Protein 4YN8 (pdb70)

Solvent-accessible surface area: 10869 Å² total; per-residue (Å²): 182,74,29,15,76,0,15,1,1,1,45,86,83,132,66,40,55,37,9,87,52,41,0,49,77,49,150,47,3,54,22,72,30,80,20,53,36,7,43,154,38,111,37,188,34,19,23,0,0,0,0,9,4,87,16,83,83,28,44,0,31,75,3,5,107,48,16,61,119,79,71,30,19,39,6,0,1,2,5,51,146,97,18,154,10,77,3,73,27,1,46,126,10,46,2,50,0,7,11,15,44,113,23,93,91,70,30,9,37,83,3,0,27,6,0,96,105,47,125,125,26,108,5,92,99,5,46,90,8,31,126,141,91,76,76,128,132,150,126,86,28,52,90,86,10,39,63,0,0,68,9,10,72,116,62,30,49,29,144,74,0,12,65,108,19,183,32,63,89,73,55,0,95,94,47,0,97,59,0,24,64,45,14,69,34,124,64,78,100,32,0,20,64,10,0,130,128,93,197,58,65

Secondary structure (DSSP, 8-state):
--SEEEEEE-S-HHHHHHHHHHHHTSTTEEEEEEESSSTT---TT-SEEEE-S--SSS-HHHHHHHHHHHT---EEEEE-TT--S-HHHHHHTT-SEEEETTS-HHHHHHHHHHHHHT--EE-HHHHHHHHHHH----PPPPHHHHHHHHHHHTT--HHHHHHHHTS-HHHHHHHHHHHHHHHT-SSHHHHHHHHHHTT--

Radius of gyration: 24.87 Å; Cα contacts (8 Å, |Δi|>4): 313; chains: 1; bounding box: 70×35×49 Å

Sequence (201 aa):
LGSIRVMLIDDDHPVVRAGLRRSSILDSFDDDITVVAEASDDGSSNINTKGIDVVVTDDIQQMPGTDGITLTRALANAGGPPVLILTTYDTEADILAAVEAGAMGYLLKDAPESALHDAVVATFEGRRTLAPEVANNALMMQQRVSKPRQALSAREIEILQNLEQGLSNRQLAAKLFISEATVKTHLVHHIYSKKLGVDNRTAAITAARQQRLI

Structure (mmCIF, N/CA/C/O backbone):
data_4YN8
#
_entry.id   4YN8
#
_cell.length_a   84.880
_cell.length_b   84.880
_cell.length_c   169.300
_cell.angle_alpha   90.000
_cell.angle_beta   90.000
_cell.angle_gamma   90.000
#
_symmetry.space_group_name_H-M   'I 41 2 2'
#
loop_
_entity.id
_entity.type
_entity.pdbx_description
1 polymer 'Response regulator ChrA'
2 non-polymer 'SULFATE ION'
3 non-polymer 'MAGNESIUM ION'
4 water water
#
loop_
_atom_site.group_PDB
_atom_site.id
_atom_site.type_symbol
_atom_site.label_atom_id
_atom_site.label_alt_id
_atom_site.label_comp_id
_atom_site.label_asym_id
_atom_site.label_entity_id
_atom_site.label_seq_id
_atom_site.pdbx_PDB_ins_code
_atom_site.Cartn_x
_atom_site.Cartn_y
_atom_site.Cartn_z
_atom_site.occupancy
_atom_site.B_iso_or_equiv
_atom_site.auth_seq_id
_atom_site.auth_comp_id
_atom_site.auth_asym_id
_atom_site.auth_atom_id
_atom_site.pdbx_PDB_model_num
ATOM 1 N N . LEU A 1 3 ? 55.629 15.040 18.518 1.00 39.99 -1 LEU A N 1
ATOM 2 C CA . LEU A 1 3 ? 56.272 14.885 17.182 1.00 37.35 -1 LEU A CA 1
ATOM 3 C C . LEU A 1 3 ? 56.375 16.228 16.468 1.00 34.24 -1 LEU A C 1
ATOM 4 O O . LEU A 1 3 ? 55.528 17.106 16.646 1.00 36.27 -1 LEU A O 1
ATOM 9 N N . GLY A 1 4 ? 57.402 16.350 15.630 1.00 32.94 0 GLY A N 1
ATOM 10 C CA . GLY A 1 4 ? 57.651 17.568 14.867 1.00 33.59 0 GLY A CA 1
ATOM 11 C C . GLY A 1 4 ? 56.738 17.691 13.655 1.00 29.68 0 GLY A C 1
ATOM 12 O O . GLY A 1 4 ? 56.497 18.835 13.209 1.00 34.91 0 GLY A O 1
ATOM 13 N N . SER A 1 5 ? 56.250 16.552 13.110 1.00 22.08 1 SER A N 1
ATOM 14 C CA . SER A 1 5 ? 55.394 16.577 11.915 1.00 19.47 1 SER A CA 1
ATOM 15 C C . SER A 1 5 ? 53.981 16.074 12.123 1.00 17.09 1 SER A C 1
ATOM 16 O O . SER A 1 5 ? 53.757 15.135 12.851 1.00 16.85 1 SER A O 1
ATOM 19 N N . ILE A 1 6 ? 53.025 16.689 11.427 1.00 13.51 2 ILE A N 1
ATOM 20 C CA . ILE A 1 6 ? 51.640 16.238 11.415 1.00 11.49 2 ILE A CA 1
ATOM 21 C C . ILE A 1 6 ? 51.589 15.074 10.429 1.00 10.86 2 ILE A C 1
ATOM 22 O O . ILE A 1 6 ? 52.055 15.213 9.290 1.00 10.99 2 ILE A O 1
ATOM 27 N N . ARG A 1 7 ? 51.032 13.941 10.850 1.00 10.44 3 ARG A N 1
ATOM 28 C CA . ARG A 1 7 ? 51.082 12.697 10.069 1.00 9.82 3 ARG A CA 1
ATOM 29 C C . ARG A 1 7 ? 49.783 12.607 9.277 1.00 9.53 3 ARG A C 1
ATOM 30 O O . ARG A 1 7 ? 48.697 12.493 9.848 1.00 9.76 3 ARG A O 1
ATOM 38 N N . VAL A 1 8 ? 49.920 12.672 7.967 1.00 9.05 4 VAL A N 1
ATOM 39 C CA . VAL A 1 8 ? 48.777 12.732 7.076 1.00 8.78 4 VAL A CA 1
ATOM 40 C C . VAL A 1 8 ? 48.519 11.436 6.352 1.00 8.60 4 VAL A C 1
ATOM 41 O O . VAL A 1 8 ? 49.473 10.814 5.865 1.00 9.76 4 VAL A O 1
ATOM 45 N N . MET A 1 9 ? 47.258 11.067 6.261 1.00 8.79 5 MET A N 1
ATOM 46 C CA . MET A 1 9 ? 46.811 10.073 5.291 1.00 8.96 5 MET A CA 1
ATOM 47 C C . MET A 1 9 ? 46.122 10.779 4.143 1.00 8.18 5 MET A C 1
ATOM 48 O O . MET A 1 9 ? 45.210 11.545 4.363 1.00 7.53 5 MET A O 1
ATOM 53 N N . LEU A 1 10 ? 46.599 10.516 2.942 1.00 7.93 6 LEU A N 1
ATOM 54 C CA . LEU A 1 10 ? 46.146 11.214 1.737 1.00 8.29 6 LEU A CA 1
ATOM 55 C C . LEU A 1 10 ? 45.405 10.229 0.877 1.00 8.35 6 LEU A C 1
ATOM 56 O O . LEU A 1 10 ? 45.966 9.197 0.507 1.00 8.77 6 LEU A O 1
ATOM 61 N N . ILE A 1 11 ? 44.176 10.562 0.515 1.00 8.83 7 ILE A N 1
ATOM 62 C CA . ILE A 1 11 ? 43.256 9.639 -0.156 1.00 8.44 7 ILE A CA 1
ATOM 63 C C . ILE A 1 11 ? 42.749 10.299 -1.432 1.00 9.35 7 ILE A C 1
ATOM 64 O O . ILE A 1 11 ? 42.245 11.435 -1.391 1.00 9.44 7 ILE A O 1
ATOM 69 N N . ASP A 1 12 ? 42.924 9.609 -2.554 1.00 8.77 8 ASP A N 1
ATOM 70 C CA . ASP A 1 12 ? 42.462 10.101 -3.857 1.00 10.31 8 ASP A CA 1
ATOM 71 C C . ASP A 1 12 ? 42.522 8.918 -4.796 1.00 9.56 8 ASP A C 1
ATOM 72 O O . ASP A 1 12 ? 43.529 8.202 -4.814 1.00 10.03 8 ASP A O 1
ATOM 77 N N . ASP A 1 13 ? 41.491 8.767 -5.611 1.00 10.22 9 ASP A N 1
ATOM 78 C CA A ASP A 1 13 ? 41.430 7.632 -6.544 0.50 11.11 9 ASP A CA 1
ATOM 79 C CA B ASP A 1 13 ? 41.416 7.632 -6.547 0.50 11.01 9 ASP A CA 1
ATOM 80 C C . ASP A 1 13 ? 42.294 7.810 -7.774 1.00 11.87 9 ASP A C 1
ATOM 81 O O . ASP A 1 13 ? 42.457 6.846 -8.579 1.00 11.81 9 ASP A O 1
ATOM 90 N N . HIS A 1 14 ? 42.808 9.011 -7.959 1.00 12.45 10 HIS A N 1
ATOM 91 C CA . HIS A 1 14 ? 43.607 9.384 -9.138 1.00 12.89 10 HIS A CA 1
ATOM 92 C C . HIS A 1 14 ? 45.041 9.567 -8.821 1.00 11.63 10 HIS A C 1
ATOM 93 O O . HIS A 1 14 ? 45.431 10.607 -8.322 1.00 11.62 10 HIS A O 1
ATOM 100 N N . PRO A 1 15 ? 45.877 8.520 -9.070 1.00 11.85 11 PRO A N 1
ATOM 101 C CA . PRO A 1 15 ? 47.293 8.555 -8.563 1.00 11.75 11 PRO A CA 1
ATOM 102 C C . PRO A 1 15 ? 48.129 9.689 -9.151 1.00 12.23 11 PRO A C 1
ATOM 103 O O . PRO A 1 15 ? 49.020 10.213 -8.493 1.00 13.04 11 PRO A O 1
ATOM 107 N N . VAL A 1 16 ? 47.795 10.134 -10.348 1.00 12.65 12 VAL A N 1
ATOM 108 C CA . VAL A 1 16 ? 48.550 11.250 -10.950 1.00 14.32 12 VAL A CA 1
ATOM 109 C C . VAL A 1 16 ? 48.290 12.560 -10.189 1.00 13.96 12 VAL A C 1
ATOM 110 O O . VAL A 1 16 ? 49.224 13.341 -9.928 1.00 16.48 12 VAL A O 1
ATOM 114 N N . VAL A 1 17 ? 47.043 12.768 -9.770 1.00 12.47 13 VAL A N 1
ATOM 115 C CA . VAL A 1 17 ? 46.727 13.932 -8.925 1.00 12.84 13 VAL A CA 1
ATOM 116 C C . VAL A 1 17 ? 47.256 13.731 -7.496 1.00 12.08 13 VAL A C 1
ATOM 117 O O . VAL A 1 17 ? 47.824 14.646 -6.893 1.00 12.43 13 VAL A O 1
ATOM 121 N N . ARG A 1 18 ? 47.058 12.533 -6.949 1.00 11.74 14 ARG A N 1
ATOM 122 C CA . ARG A 1 18 ? 47.512 12.226 -5.598 1.00 11.98 14 ARG A CA 1
ATOM 123 C C . ARG A 1 18 ? 49.024 12.472 -5.419 1.00 12.21 14 ARG A C 1
ATOM 124 O O . ARG A 1 18 ? 49.475 13.030 -4.424 1.00 12.00 14 ARG A O 1
ATOM 132 N N . ALA A 1 19 ? 49.809 12.101 -6.430 1.00 12.75 15 ALA A N 1
ATOM 133 C CA . ALA A 1 19 ? 51.259 12.274 -6.360 1.00 12.99 15 ALA A CA 1
ATOM 134 C C . ALA A 1 19 ? 51.646 13.744 -6.284 1.00 12.91 15 ALA A C 1
ATOM 135 O O . ALA A 1 19 ? 52.595 14.094 -5.585 1.00 12.28 15 ALA A O 1
ATOM 137 N N . GLY A 1 20 ? 50.908 14.603 -6.964 1.00 12.59 16 GLY A N 1
ATOM 138 C CA . GLY A 1 20 ? 51.219 16.057 -6.941 1.00 13.62 16 GLY A CA 1
ATOM 139 C C . GLY A 1 20 ? 50.944 16.608 -5.549 1.00 13.10 16 GLY A C 1
ATOM 140 O O . GLY A 1 20 ? 51.700 17.427 -5.001 1.00 12.96 16 GLY A O 1
ATOM 141 N N . LEU A 1 21 ? 49.835 16.147 -4.969 1.00 12.46 17 LEU A N 1
ATOM 142 C CA . LEU A 1 21 ? 49.424 16.615 -3.628 1.00 12.20 17 LEU A CA 1
ATOM 143 C C . LEU A 1 21 ? 50.388 16.108 -2.567 1.00 11.60 17 LEU A C 1
ATOM 144 O O . LEU A 1 21 ? 50.746 16.825 -1.644 1.00 10.77 17 LEU A O 1
ATOM 149 N N . ARG A 1 22 ? 50.834 14.877 -2.739 1.00 12.01 18 ARG A N 1
ATOM 150 C CA A ARG A 1 22 ? 51.812 14.286 -1.826 0.50 13.31 18 ARG A CA 1
ATOM 151 C CA B ARG A 1 22 ? 51.793 14.300 -1.821 0.50 12.79 18 ARG A CA 1
ATOM 152 C C . ARG A 1 22 ? 53.095 15.096 -1.845 1.00 13.58 18 ARG A C 1
ATOM 153 O O . ARG A 1 22 ? 53.662 15.380 -0.792 1.00 13.09 18 ARG A O 1
ATOM 168 N N . SER A 1 23 ? 53.557 15.440 -3.038 1.00 14.17 19 SER A N 1
ATOM 169 C CA A SER A 1 23 ? 54.813 16.178 -3.154 0.50 15.25 19 SER A CA 1
ATOM 170 C CA B SER A 1 23 ? 54.817 16.194 -3.181 0.50 14.58 19 SER A CA 1
ATOM 171 C C . SER A 1 23 ? 54.702 17.519 -2.440 1.00 14.48 19 SER A C 1
ATOM 172 O O . SER A 1 23 ? 55.597 17.900 -1.679 1.00 14.06 19 SER A O 1
ATOM 177 N N . ILE A 1 24 ? 53.571 18.198 -2.619 1.00 13.25 20 ILE A N 1
ATOM 178 C CA . ILE A 1 24 ? 53.349 19.461 -1.940 1.00 12.74 20 ILE A CA 1
ATOM 179 C C . ILE A 1 24 ? 53.300 19.302 -0.427 1.00 11.74 20 ILE A C 1
ATOM 180 O O . ILE A 1 24 ? 53.944 20.052 0.331 1.00 11.82 20 ILE A O 1
ATOM 185 N N . LEU A 1 25 ? 52.496 18.369 0.057 1.00 10.74 21 LEU A N 1
ATOM 186 C CA . LEU A 1 25 ? 52.404 18.169 1.487 1.00 11.38 21 LEU A CA 1
ATOM 187 C C . LEU A 1 25 ? 53.753 17.838 2.141 1.00 11.75 21 LEU A C 1
ATOM 188 O O . LEU A 1 25 ? 54.112 18.426 3.190 1.00 11.24 21 LEU A O 1
ATOM 193 N N . ASP A 1 26 ? 54.483 16.903 1.515 1.00 12.69 22 ASP A N 1
ATOM 194 C CA . ASP A 1 26 ? 55.773 16.430 2.068 1.00 14.28 22 ASP A CA 1
ATOM 195 C C . ASP A 1 26 ? 56.815 17.539 2.007 1.00 15.85 22 ASP A C 1
ATOM 196 O O . ASP A 1 26 ? 57.746 17.560 2.842 1.00 17.32 22 ASP A O 1
ATOM 201 N N . SER A 1 27 ? 56.622 18.509 1.110 1.00 14.39 23 SER A N 1
ATOM 202 C CA . SER A 1 27 ? 57.585 19.601 0.995 1.00 15.35 23 SER A CA 1
ATOM 203 C C . SER A 1 27 ? 57.634 20.509 2.226 1.00 15.83 23 SER A C 1
ATOM 204 O O . SER A 1 27 ? 58.627 21.241 2.379 1.00 16.38 23 SER A O 1
ATOM 207 N N . PHE A 1 28 ? 56.586 20.536 3.059 1.00 14.03 24 PHE A N 1
ATOM 208 C CA . PHE A 1 28 ? 56.605 21.262 4.311 1.00 14.79 24 PHE A CA 1
ATOM 209 C C . PHE A 1 28 ? 57.294 20.521 5.433 1.00 16.75 24 PHE A C 1
ATOM 210 O O . PHE A 1 28 ? 57.030 19.363 5.674 1.00 15.72 24 PHE A O 1
ATOM 218 N N . ASP A 1 29 ? 58.158 21.216 6.163 1.00 19.34 25 ASP A N 1
ATOM 219 C CA A ASP A 1 29 ? 58.935 20.603 7.253 0.50 20.65 25 ASP A CA 1
ATOM 220 C CA B ASP A 1 29 ? 58.940 20.519 7.190 0.50 20.31 25 ASP A CA 1
ATOM 221 C C . ASP A 1 29 ? 58.097 20.028 8.386 1.00 20.33 25 ASP A C 1
ATOM 222 O O . ASP A 1 29 ? 58.585 19.220 9.191 1.00 23.00 25 ASP A O 1
ATOM 231 N N . ASP A 1 30 ? 56.827 20.442 8.485 1.00 16.33 26 ASP A N 1
ATOM 232 C CA . ASP A 1 30 ? 55.950 20.064 9.572 1.00 14.62 26 ASP A CA 1
ATOM 233 C C . ASP A 1 30 ? 54.794 19.145 9.189 1.00 12.60 26 ASP A C 1
ATOM 234 O O . ASP A 1 30 ? 53.896 18.947 10.000 1.00 12.26 26 ASP A O 1
ATOM 239 N N . ILE A 1 31 ? 54.861 18.633 7.971 1.00 12.15 27 ILE A N 1
ATOM 240 C CA . ILE A 1 31 ? 53.904 17.688 7.445 1.00 11.76 27 ILE A CA 1
ATOM 241 C C . ILE A 1 31 ? 54.587 16.504 6.811 1.00 11.60 27 ILE A C 1
ATOM 242 O O . ILE A 1 31 ? 55.479 16.642 5.945 1.00 12.59 27 ILE A O 1
ATOM 247 N N . THR A 1 32 ? 54.080 15.328 7.119 1.00 11.40 28 THR A N 1
ATOM 248 C CA . THR A 1 32 ? 54.565 14.101 6.534 1.00 13.18 28 THR A CA 1
ATOM 249 C C . THR A 1 32 ? 53.384 13.230 6.090 1.00 11.51 28 THR A C 1
ATOM 250 O O . THR A 1 32 ? 52.520 12.922 6.907 1.00 11.80 28 THR A O 1
ATOM 254 N N . VAL A 1 33 ? 53.383 12.797 4.843 1.00 10.73 29 VAL A N 1
ATOM 255 C CA . VAL A 1 33 ? 52.367 11.851 4.377 1.00 10.41 29 VAL A CA 1
ATOM 256 C C . VAL A 1 33 ? 52.827 10.458 4.764 1.00 10.08 29 VAL A C 1
ATOM 257 O O . VAL A 1 33 ? 53.823 9.947 4.200 1.00 11.12 29 VAL A O 1
ATOM 261 N N . VAL A 1 34 ? 52.196 9.902 5.766 1.00 9.82 30 VAL A N 1
ATOM 262 C CA . VAL A 1 34 ? 52.554 8.557 6.274 1.00 10.33 3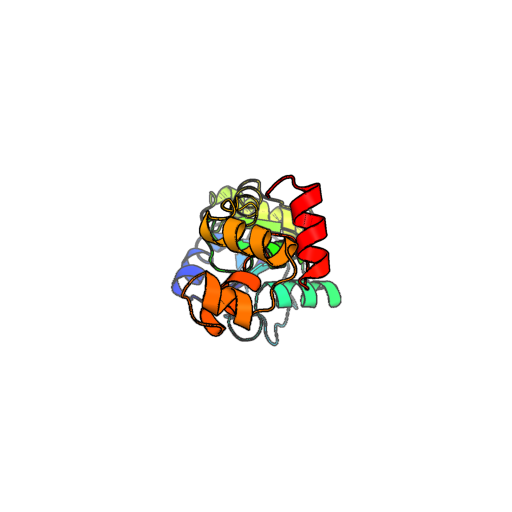0 VAL A CA 1
ATOM 263 C C . VAL A 1 34 ? 51.761 7.409 5.655 1.00 10.38 30 VAL A C 1
ATOM 264 O O . VAL A 1 34 ? 52.101 6.256 5.870 1.00 11.22 30 VAL A O 1
ATOM 268 N N . ALA A 1 35 ? 50.710 7.709 4.898 1.00 9.20 31 ALA A N 1
ATOM 269 C CA . ALA A 1 35 ? 49.806 6.680 4.338 1.00 9.29 31 ALA A CA 1
ATOM 270 C C . ALA A 1 35 ? 49.075 7.277 3.143 1.00 10.01 31 ALA A C 1
ATOM 271 O O . ALA A 1 35 ? 48.791 8.483 3.137 1.00 9.08 31 ALA A O 1
ATOM 273 N N . GLU A 1 36 ? 48.782 6.436 2.157 1.00 10.12 32 GLU A N 1
ATOM 274 C CA . GLU A 1 36 ? 47.944 6.837 1.016 1.00 10.55 32 GLU A CA 1
ATOM 275 C C . GLU A 1 36 ? 46.918 5.777 0.734 1.00 10.04 32 GLU A C 1
ATOM 276 O O . GLU A 1 36 ? 47.179 4.568 0.945 1.00 10.01 32 GLU A O 1
ATOM 282 N N . ALA A 1 37 ? 45.770 6.155 0.202 1.00 8.82 33 ALA A N 1
ATOM 283 C CA . ALA A 1 37 ? 44.800 5.187 -0.213 1.00 8.85 33 ALA A CA 1
ATOM 284 C C . ALA A 1 37 ? 44.097 5.693 -1.454 1.00 9.02 33 ALA A C 1
ATOM 285 O O . ALA A 1 37 ? 44.168 6.897 -1.730 1.00 8.71 33 ALA A O 1
ATOM 287 N N . SER A 1 38 ? 43.419 4.793 -2.148 1.00 9.54 34 SER A N 1
ATOM 288 C CA . SER A 1 38 ? 42.681 5.168 -3.367 1.00 11.07 34 SER A CA 1
ATOM 289 C C . SER A 1 38 ? 41.140 5.253 -3.163 1.00 12.38 34 SER A C 1
ATOM 290 O O . SER A 1 38 ? 40.381 5.646 -4.079 1.00 13.44 34 SER A O 1
ATOM 293 N N . ASP A 1 39 ? 40.674 4.890 -1.962 1.00 11.11 35 ASP A N 1
ATOM 294 C CA A ASP A 1 39 ? 39.295 5.131 -1.546 0.50 11.67 35 ASP A CA 1
ATOM 295 C CA B ASP A 1 39 ? 39.276 5.108 -1.555 0.50 11.31 35 ASP A CA 1
ATOM 296 C C . ASP A 1 39 ? 39.206 5.044 -0.020 1.00 10.63 35 ASP A C 1
ATOM 297 O O . ASP A 1 39 ? 40.207 4.849 0.629 1.00 9.76 35 ASP A O 1
ATOM 306 N N . GLY A 1 40 ? 38.008 5.202 0.527 1.00 10.91 36 GLY A N 1
ATOM 307 C CA . GLY A 1 40 ? 37.848 5.272 1.956 1.00 11.93 36 GLY A CA 1
ATOM 308 C C . GLY A 1 40 ? 37.521 3.968 2.663 1.00 12.80 36 GLY A C 1
ATOM 309 O O . GLY A 1 40 ? 37.085 3.997 3.798 1.00 13.37 36 GLY A O 1
ATOM 310 N N . SER A 1 41 ? 37.652 2.853 1.987 1.00 12.59 37 SER A N 1
ATOM 311 C CA A SER A 1 41 ? 37.282 1.542 2.541 0.50 12.13 37 SER A CA 1
ATOM 312 C CA B SER A 1 41 ? 37.262 1.567 2.566 0.50 13.00 37 SER A CA 1
ATOM 313 C C . SER A 1 41 ? 38.350 0.964 3.458 1.00 13.38 37 SER A C 1
ATOM 314 O O . SER A 1 41 ? 39.562 1.058 3.167 1.00 11.92 37 SER A O 1
ATOM 319 N N . ASN A 1 42 ? 37.925 0.342 4.555 1.00 13.70 38 ASN A N 1
ATOM 320 C CA . ASN A 1 42 ? 38.857 -0.410 5.469 1.00 15.09 38 ASN A CA 1
ATOM 321 C C . ASN A 1 42 ? 40.009 0.362 6.085 1.00 16.41 38 ASN A C 1
ATOM 322 O O . ASN A 1 42 ? 41.052 -0.226 6.358 1.00 20.03 38 ASN A O 1
ATOM 327 N N . ILE A 1 43 ? 39.896 1.683 6.201 1.00 16.44 39 ILE A N 1
ATOM 328 C CA . ILE A 1 43 ? 41.006 2.528 6.531 1.00 16.96 39 ILE A CA 1
ATOM 329 C C . ILE A 1 43 ? 41.353 2.353 8.030 1.00 15.63 39 ILE A C 1
ATOM 330 O O . ILE A 1 43 ? 40.485 2.449 8.954 1.00 13.81 39 ILE A O 1
ATOM 335 N N . ASN A 1 44 ? 42.645 2.153 8.254 1.00 14.57 40 ASN A N 1
ATOM 336 C CA . ASN A 1 44 ? 43.225 2.099 9.596 1.00 13.33 40 ASN A CA 1
ATOM 337 C C . ASN A 1 44 ? 43.826 3.455 9.911 1.00 11.98 40 ASN A C 1
ATOM 338 O O . ASN A 1 44 ? 44.724 3.878 9.225 1.00 11.06 40 ASN A O 1
ATOM 343 N N . THR A 1 45 ? 43.273 4.161 10.907 1.00 11.43 41 THR A N 1
ATOM 344 C CA . THR A 1 45 ? 43.716 5.528 11.205 1.00 10.64 41 THR A CA 1
ATOM 345 C C . THR A 1 45 ? 44.677 5.592 12.387 1.00 10.38 41 THR A C 1
ATOM 346 O O . THR A 1 45 ? 44.983 6.661 12.924 1.00 9.54 41 THR A O 1
ATOM 350 N N . LYS A 1 46 ? 45.214 4.451 12.801 1.00 10.83 42 LYS A N 1
ATOM 351 C CA . LYS A 1 46 ? 46.157 4.504 13.923 1.00 11.80 42 LYS A CA 1
ATOM 352 C C . LYS A 1 46 ? 47.411 5.214 13.486 1.00 11.62 42 LYS A C 1
ATOM 353 O O . LYS A 1 46 ? 48.018 4.889 12.452 1.00 12.08 42 LYS A O 1
ATOM 359 N N . GLY A 1 47 ? 47.814 6.205 14.251 1.00 11.06 43 GLY A N 1
ATOM 360 C CA . GLY A 1 47 ? 48.975 6.997 13.883 1.00 11.72 43 GLY A CA 1
ATOM 361 C C . GLY A 1 47 ? 48.722 8.115 12.859 1.00 10.75 43 GLY A C 1
ATOM 362 O O . GLY A 1 47 ? 49.664 8.720 12.370 1.00 11.79 43 GLY A O 1
ATOM 363 N N . ILE A 1 48 ? 47.460 8.329 12.509 1.00 10.17 44 ILE A N 1
ATOM 364 C CA . ILE A 1 48 ? 47.080 9.364 11.524 1.00 9.44 44 ILE A CA 1
ATOM 365 C C . ILE A 1 48 ? 46.517 10.559 12.223 1.00 9.60 44 ILE A C 1
ATOM 366 O O . ILE A 1 48 ? 45.517 10.440 12.938 1.00 11.45 44 ILE A O 1
ATOM 371 N N . ASP A 1 49 ? 47.160 11.705 12.033 1.00 9.38 45 ASP A N 1
ATOM 372 C CA . ASP A 1 49 ? 46.718 12.961 12.685 1.00 9.80 45 ASP A CA 1
ATOM 373 C C . ASP A 1 49 ? 45.607 13.685 11.888 1.00 8.86 45 ASP A C 1
ATOM 374 O O . ASP A 1 49 ? 44.691 14.249 12.478 1.00 7.81 45 ASP A O 1
ATOM 379 N N . VAL A 1 50 ? 45.710 13.628 10.562 1.00 8.22 46 VAL A N 1
ATOM 380 C CA . VAL A 1 50 ? 44.775 14.309 9.659 1.00 7.88 46 VAL A CA 1
ATOM 381 C C . VAL A 1 50 ? 44.553 13.401 8.443 1.00 7.36 46 VAL A C 1
ATOM 382 O O . VAL A 1 50 ? 45.521 12.884 7.893 1.00 7.33 46 VAL A O 1
ATOM 386 N N . VAL A 1 51 ? 43.312 13.245 8.040 1.00 7.03 47 VAL A N 1
ATOM 387 C CA . VAL A 1 51 ? 42.996 12.635 6.780 1.00 7.11 47 VAL A CA 1
ATOM 388 C C . VAL A 1 51 ? 42.697 13.714 5.745 1.00 7.43 47 VAL A C 1
ATOM 389 O O . VAL A 1 51 ? 41.827 14.595 5.996 1.00 8.12 47 VAL A O 1
ATOM 393 N N . VAL A 1 52 ? 43.407 13.655 4.636 1.00 7.44 48 VAL A N 1
ATOM 394 C CA . VAL A 1 52 ? 43.197 14.592 3.535 1.00 7.53 48 VAL A CA 1
ATOM 395 C C . VAL A 1 52 ? 42.597 13.778 2.402 1.00 8.55 48 VAL A C 1
ATOM 396 O O . VAL A 1 52 ? 43.231 12.857 1.887 1.00 9.29 48 VAL A O 1
ATOM 400 N N . THR A 1 53 ? 41.367 14.115 1.994 1.00 8.69 49 THR A N 1
ATOM 401 C CA . THR A 1 53 ? 40.646 13.269 1.036 1.00 9.36 49 THR A CA 1
ATOM 402 C C . THR A 1 53 ? 39.934 14.081 -0.048 1.00 9.80 49 THR A C 1
ATOM 403 O O . THR A 1 53 ? 39.574 15.185 0.203 1.00 10.75 49 THR A O 1
ATOM 407 N N . ASP A 1 54 ? 39.931 13.464 -1.237 1.00 10.39 50 ASP A N 1
ATOM 408 C CA A ASP A 1 54 ? 39.066 13.745 -2.379 0.48 11.88 50 ASP A CA 1
ATOM 409 C CA B ASP A 1 54 ? 39.075 13.668 -2.411 0.52 12.13 50 ASP A CA 1
ATOM 410 C C . ASP A 1 54 ? 37.602 13.399 -2.122 1.00 11.47 50 ASP A C 1
ATOM 411 O O . ASP A 1 54 ? 37.282 12.691 -1.158 1.00 9.89 50 ASP A O 1
ATOM 420 N N . ILE A 1 55 ? 36.680 13.857 -2.995 1.00 10.76 51 ILE A N 1
ATOM 421 C CA . ILE A 1 55 ? 35.294 13.451 -2.901 1.00 11.51 51 ILE A CA 1
ATOM 422 C C . ILE A 1 55 ? 34.995 12.205 -3.764 1.00 13.22 51 ILE A C 1
ATOM 423 O O . ILE A 1 55 ? 34.560 11.170 -3.241 1.00 14.65 51 ILE A O 1
ATOM 428 N N . GLN A 1 56 ? 35.269 12.286 -5.063 1.00 14.66 52 GLN A N 1
ATOM 429 C CA A GLN A 1 56 ? 34.880 11.277 -6.065 0.50 15.37 52 GLN A CA 1
ATOM 430 C CA B GLN A 1 56 ? 34.826 11.257 -6.020 0.50 16.31 52 GLN A CA 1
ATOM 431 C C . GLN A 1 56 ? 35.745 10.049 -6.056 1.00 15.40 52 GLN A C 1
ATOM 432 O O . GLN A 1 56 ? 36.783 10.081 -6.633 1.00 14.66 52 GLN A O 1
ATOM 443 N N . MET A 1 57 ? 35.324 8.962 -5.402 1.00 15.28 53 MET A N 1
ATOM 444 C CA . MET A 1 57 ? 36.117 7.722 -5.413 1.00 15.41 53 MET A CA 1
ATOM 445 C C . MET A 1 57 ? 35.146 6.548 -5.411 1.00 17.45 53 MET A C 1
ATOM 446 O O . MET A 1 57 ? 34.132 6.587 -4.716 1.00 15.85 53 MET A O 1
ATOM 451 N N . PRO A 1 58 ? 35.502 5.472 -6.119 1.00 20.35 54 PRO A N 1
ATOM 452 C CA . PRO A 1 58 ? 34.630 4.307 -6.158 1.00 19.63 54 PRO A CA 1
ATOM 453 C C . PRO A 1 58 ? 34.683 3.575 -4.820 1.00 20.25 54 PRO A C 1
ATOM 454 O O . PRO A 1 58 ? 35.658 3.670 -4.062 1.00 22.83 54 PRO A O 1
ATOM 458 N N . GLY A 1 59 ? 33.645 2.838 -4.496 1.00 18.36 55 GLY A N 1
ATOM 459 C CA . GLY A 1 59 ? 33.616 2.095 -3.266 1.00 19.58 55 GLY A CA 1
ATOM 46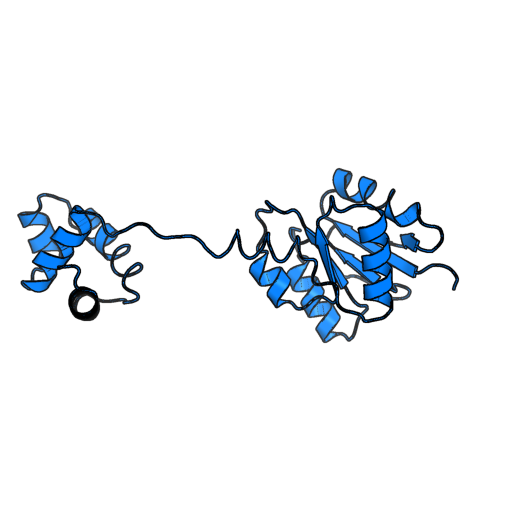0 C C . GLY A 1 59 ? 33.170 3.000 -2.155 1.00 20.06 55 GLY A C 1
ATOM 461 O O . GLY A 1 59 ? 31.983 3.179 -1.957 1.00 28.62 55 GLY A O 1
ATOM 462 N N . THR A 1 60 ? 34.091 3.537 -1.380 1.00 15.72 56 THR A N 1
ATOM 463 C CA . THR A 1 60 ? 33.733 4.472 -0.322 1.00 13.16 56 THR A CA 1
ATOM 464 C C . THR A 1 60 ? 34.273 5.815 -0.716 1.00 12.68 56 THR A C 1
ATOM 465 O O . THR A 1 60 ? 35.491 5.985 -0.846 1.00 11.35 56 THR A O 1
ATOM 469 N N . ASP A 1 61 ? 33.369 6.752 -0.970 1.00 11.93 57 ASP A N 1
ATOM 470 C CA . ASP A 1 61 ? 33.766 8.077 -1.392 1.00 12.23 57 ASP A CA 1
ATOM 471 C C . ASP A 1 61 ? 34.099 8.958 -0.168 1.00 10.36 57 ASP A C 1
ATOM 472 O O . ASP A 1 61 ? 34.010 8.533 0.969 1.00 10.05 57 ASP A O 1
ATOM 477 N N . GLY A 1 62 ? 34.569 10.168 -0.430 1.00 9.36 58 GLY A N 1
ATOM 478 C CA . GLY A 1 62 ? 35.061 11.045 0.631 1.00 9.42 58 GLY A CA 1
ATOM 479 C C . GLY A 1 62 ? 33.912 11.533 1.518 1.00 9.84 58 GLY A C 1
ATOM 480 O O . GLY A 1 62 ? 34.137 11.871 2.701 1.00 10.63 58 GLY A O 1
ATOM 481 N N . ILE A 1 63 ? 32.694 11.623 0.977 1.00 9.46 59 ILE A N 1
ATOM 482 C CA . ILE A 1 63 ? 31.521 12.007 1.792 1.00 10.04 59 ILE A CA 1
ATOM 483 C C . ILE A 1 63 ? 31.209 10.913 2.848 1.00 10.65 59 ILE A C 1
ATOM 484 O O . ILE A 1 63 ? 31.097 11.176 4.059 1.00 11.07 59 ILE A O 1
ATOM 489 N N . THR A 1 64 ? 31.159 9.646 2.389 1.00 10.25 60 THR A N 1
ATOM 490 C CA . THR A 1 64 ? 30.889 8.537 3.268 1.00 11.09 60 THR A CA 1
ATOM 491 C C . THR A 1 64 ? 32.031 8.393 4.270 1.00 10.46 60 THR A C 1
ATOM 492 O O . THR A 1 64 ? 31.795 8.130 5.474 1.00 10.54 60 THR A O 1
ATOM 496 N N . LEU A 1 65 ? 33.263 8.545 3.803 1.00 9.22 61 LEU A N 1
ATOM 497 C CA . LEU A 1 65 ? 34.417 8.473 4.696 1.00 9.97 61 LEU A CA 1
ATOM 498 C C . LEU A 1 65 ? 34.388 9.528 5.817 1.00 9.28 61 LEU A C 1
ATOM 499 O O . LEU A 1 65 ? 34.693 9.257 7.002 1.00 8.22 61 LEU A O 1
ATOM 504 N N . THR A 1 66 ? 34.046 10.764 5.430 1.00 8.69 62 THR A N 1
ATOM 505 C CA . THR A 1 66 ? 33.899 11.853 6.408 1.00 9.37 62 THR A CA 1
ATOM 506 C C . THR A 1 66 ? 32.906 11.492 7.510 1.00 9.38 62 THR A C 1
ATOM 507 O O . THR A 1 66 ? 33.208 11.677 8.689 1.00 9.11 62 THR A O 1
ATOM 511 N N . ARG A 1 67 ? 31.745 10.996 7.127 1.00 9.87 63 ARG A N 1
ATOM 512 C CA . ARG A 1 67 ? 30.717 10.627 8.096 1.00 11.19 63 ARG A CA 1
ATOM 513 C C . ARG A 1 67 ? 31.165 9.451 8.961 1.00 10.28 63 ARG A C 1
ATOM 514 O O . ARG A 1 67 ? 30.925 9.426 10.189 1.00 10.79 63 ARG A O 1
ATOM 522 N N . ALA A 1 68 ? 31.851 8.511 8.345 1.00 10.18 64 ALA A N 1
ATOM 523 C CA . ALA A 1 68 ? 32.305 7.306 9.051 1.00 9.67 64 ALA A CA 1
ATOM 524 C C . ALA A 1 68 ? 33.312 7.667 10.100 1.00 9.71 64 ALA A C 1
ATOM 525 O O . ALA A 1 68 ? 33.259 7.162 11.265 1.00 9.74 64 ALA A O 1
ATOM 527 N N . LEU A 1 69 ? 34.257 8.542 9.732 1.00 9.22 65 LEU A N 1
ATOM 528 C CA . LEU A 1 69 ? 35.253 8.984 10.710 1.00 10.14 65 LEU A CA 1
ATOM 529 C C . LEU A 1 69 ? 34.635 9.805 11.844 1.00 9.42 65 LEU A C 1
ATOM 530 O O . LEU A 1 69 ? 35.069 9.697 13.014 1.00 10.88 65 LEU A O 1
ATOM 535 N N . ALA A 1 70 ? 33.626 10.604 11.494 1.00 9.33 66 ALA A N 1
ATOM 536 C CA . ALA A 1 70 ? 32.916 11.388 12.510 1.00 9.93 66 ALA A CA 1
ATOM 537 C C . ALA A 1 70 ? 32.251 10.387 13.521 1.00 10.13 66 ALA A C 1
ATOM 538 O O . ALA A 1 70 ? 32.337 10.574 14.765 1.00 12.11 66 ALA A O 1
ATOM 540 N N . ASN A 1 71 ? 31.641 9.345 12.985 1.00 9.90 67 ASN A N 1
ATOM 541 C CA . ASN A 1 71 ? 30.909 8.357 13.817 1.00 10.61 67 ASN A CA 1
ATOM 542 C C . ASN A 1 71 ? 31.894 7.653 14.742 1.00 11.07 67 ASN A C 1
ATOM 543 O O . ASN A 1 71 ? 31.559 7.242 15.864 1.00 11.96 67 ASN A O 1
ATOM 548 N N . ALA A 1 72 ? 33.109 7.423 14.255 1.00 10.97 68 ALA A N 1
ATOM 549 C CA . ALA A 1 72 ? 34.155 6.746 15.041 1.00 12.92 68 ALA A CA 1
ATOM 550 C C . ALA A 1 72 ? 34.905 7.666 15.986 1.00 14.44 68 ALA A C 1
ATOM 551 O O . ALA A 1 72 ? 35.695 7.164 16.763 1.00 17.13 68 ALA A O 1
ATOM 553 N N . GLY A 1 73 ? 34.735 8.979 15.911 1.00 13.99 69 GLY A N 1
ATOM 554 C CA . GLY A 1 73 ? 35.552 9.926 16.676 1.00 15.92 69 GLY A CA 1
ATOM 555 C C . GLY A 1 73 ? 36.997 9.813 16.170 1.00 18.90 69 GLY A C 1
ATOM 556 O O . GLY A 1 73 ? 37.931 9.765 16.967 1.00 19.68 69 GLY A O 1
ATOM 557 N N . GLY A 1 74 ? 37.155 9.743 14.843 1.00 18.00 70 GLY A N 1
ATOM 558 C CA . GLY A 1 74 ? 38.413 9.349 14.119 1.00 17.02 70 GLY A CA 1
ATOM 559 C C . GLY A 1 74 ? 39.144 10.620 13.951 1.00 14.78 70 GLY A C 1
ATOM 560 O O . GLY A 1 74 ? 38.751 11.651 14.509 1.00 16.08 70 GLY A O 1
ATOM 561 N N . PRO A 1 75 ? 40.197 10.615 13.144 1.00 12.37 71 PRO A N 1
ATOM 562 C CA . PRO A 1 75 ? 40.897 11.891 13.003 1.00 11.12 71 PRO A CA 1
ATOM 563 C C . PRO A 1 75 ? 40.085 12.879 12.193 1.00 10.14 71 PRO A C 1
ATOM 564 O O . PRO A 1 75 ? 39.162 12.477 11.518 1.00 9.02 71 PRO A O 1
ATOM 568 N N . PRO A 1 76 ? 40.394 14.161 12.329 1.00 9.63 72 PRO A N 1
ATOM 569 C CA . PRO A 1 76 ? 39.702 15.184 11.560 1.00 8.86 72 PRO A CA 1
ATOM 570 C C . PRO A 1 76 ? 40.091 15.087 10.099 1.00 8.34 72 PRO A C 1
ATOM 571 O O . PRO A 1 76 ? 41.162 14.589 9.758 1.00 8.41 72 PRO A O 1
ATOM 575 N N . VAL A 1 77 ? 39.184 15.555 9.240 1.00 7.77 73 VAL A N 1
ATOM 576 C CA . VAL A 1 77 ? 39.262 15.396 7.786 1.00 7.36 73 VAL A CA 1
ATOM 577 C C . VAL A 1 77 ? 39.311 16.760 7.092 1.00 7.30 73 VAL A C 1
ATOM 578 O O . VAL A 1 77 ? 38.556 17.678 7.464 1.00 7.91 73 VAL A O 1
ATOM 582 N N . LEU A 1 78 ? 40.243 16.891 6.154 1.00 7.06 74 LEU A N 1
ATOM 583 C CA . LEU A 1 78 ? 40.277 18.003 5.231 1.00 7.53 74 LEU A CA 1
ATOM 584 C C . LEU A 1 78 ? 39.843 17.467 3.875 1.00 7.29 74 LEU A C 1
ATOM 585 O O . LEU A 1 78 ? 40.510 16.581 3.310 1.00 7.18 74 LEU A O 1
ATOM 590 N N . ILE A 1 79 ? 38.727 17.991 3.325 1.00 7.44 75 ILE A N 1
ATOM 591 C CA . ILE A 1 79 ? 38.254 17.606 2.007 1.00 8.04 75 ILE A CA 1
ATOM 592 C C . ILE A 1 79 ? 38.801 18.573 0.977 1.00 8.79 75 ILE A C 1
ATOM 593 O O . ILE A 1 79 ? 38.708 19.806 1.149 1.00 9.06 75 ILE A O 1
ATOM 598 N N . LEU A 1 80 ? 39.377 17.984 -0.062 1.00 9.27 76 LEU A N 1
ATOM 599 C CA . LEU A 1 80 ? 39.900 18.721 -1.231 1.00 9.81 76 LEU A CA 1
ATOM 600 C C . LEU A 1 80 ? 39.037 18.485 -2.432 1.00 10.44 76 LEU A C 1
ATOM 601 O O . LEU A 1 80 ? 38.613 17.360 -2.728 1.00 11.90 76 LEU A O 1
ATOM 606 N N . THR A 1 81 ? 38.766 19.555 -3.162 1.00 10.78 77 THR A N 1
ATOM 607 C CA . THR A 1 81 ? 38.012 19.382 -4.389 1.00 11.08 77 THR A CA 1
ATOM 608 C C . THR A 1 81 ? 38.462 20.402 -5.415 1.00 10.35 77 THR A C 1
ATOM 609 O O . THR A 1 81 ? 39.483 21.048 -5.232 1.00 9.55 77 THR A O 1
ATOM 613 N N . THR A 1 82 ? 37.746 20.463 -6.540 1.00 11.86 78 THR A N 1
ATOM 614 C CA . THR A 1 82 ? 38.012 21.472 -7.577 1.00 12.56 78 THR A CA 1
ATOM 615 C C . THR A 1 82 ? 36.759 22.359 -7.760 1.00 11.79 78 THR A C 1
ATOM 616 O O . THR A 1 82 ? 35.626 21.962 -7.516 1.00 11.80 78 THR A O 1
ATOM 620 N N . TYR A 1 83 ? 36.993 23.555 -8.204 1.00 12.59 79 TYR A N 1
ATOM 621 C CA . TYR A 1 83 ? 35.895 24.535 -8.279 1.00 14.70 79 TYR A CA 1
ATOM 622 C C . TYR A 1 83 ? 34.806 24.108 -9.249 1.00 14.30 79 TYR A C 1
ATOM 623 O O . TYR A 1 83 ? 33.646 24.501 -9.084 1.00 17.37 79 TYR A O 1
ATOM 632 N N . ASP A 1 84 ? 35.185 23.302 -10.232 1.00 13.43 80 ASP A N 1
ATOM 633 C CA . ASP A 1 84 ? 34.291 22.830 -11.272 1.00 13.49 80 ASP A CA 1
ATOM 634 C C . ASP A 1 84 ? 34.023 21.362 -11.174 1.00 12.00 80 ASP A C 1
ATOM 635 O O . ASP A 1 84 ? 33.684 20.676 -12.156 1.00 11.81 80 ASP A O 1
ATOM 640 N N . THR A 1 85 ? 34.103 20.814 -9.944 1.00 10.98 81 THR A N 1
ATOM 641 C CA . THR A 1 85 ? 33.972 19.407 -9.796 1.00 11.12 81 THR A CA 1
ATOM 642 C C . THR A 1 85 ? 32.592 18.907 -10.231 1.00 12.81 81 THR A C 1
ATOM 643 O O . THR A 1 85 ? 31.575 19.611 -10.087 1.00 13.29 81 THR A O 1
ATOM 647 N N . GLU A 1 86 ? 32.566 17.721 -10.769 1.00 14.19 82 GLU A N 1
ATOM 648 C CA . GLU A 1 86 ? 31.307 17.068 -11.047 1.00 16.55 82 GLU A CA 1
ATOM 649 C C . GLU A 1 86 ? 30.768 16.278 -9.848 1.00 15.21 82 GLU A C 1
ATOM 650 O O . GLU A 1 86 ? 29.624 15.832 -9.886 1.00 15.52 82 GLU A O 1
ATOM 656 N N . ALA A 1 87 ? 31.545 16.173 -8.780 1.00 12.43 83 ALA A N 1
ATOM 657 C CA . ALA A 1 87 ? 31.101 15.502 -7.564 1.00 12.79 83 ALA A CA 1
ATOM 658 C C . ALA A 1 87 ? 29.966 16.248 -6.855 1.00 13.31 83 ALA A C 1
ATOM 659 O O . ALA A 1 87 ? 29.693 17.407 -7.154 1.00 12.43 83 ALA A O 1
ATOM 661 N N . ASP A 1 88 ? 29.396 15.598 -5.841 1.00 12.46 84 ASP A N 1
ATOM 662 C CA . ASP A 1 88 ? 28.305 16.174 -5.081 1.00 12.83 84 ASP A CA 1
ATOM 663 C C . ASP A 1 88 ? 28.864 17.071 -3.996 1.00 11.37 84 ASP A C 1
ATOM 664 O O . ASP A 1 88 ? 29.027 16.668 -2.812 1.00 9.92 84 ASP A O 1
ATOM 669 N N . ILE A 1 89 ? 29.201 18.287 -4.421 1.00 10.95 85 ILE A N 1
ATOM 670 C CA . ILE A 1 89 ? 29.868 19.224 -3.515 1.00 11.29 85 ILE A CA 1
ATOM 671 C C . ILE A 1 89 ? 28.923 19.603 -2.350 1.00 9.96 85 ILE A C 1
ATOM 672 O O . ILE A 1 89 ? 29.404 19.761 -1.221 1.00 9.30 85 ILE A O 1
ATOM 677 N N . LEU A 1 90 ? 27.627 19.726 -2.587 1.00 10.22 86 LEU A N 1
ATOM 678 C CA . LEU A 1 90 ? 26.715 20.030 -1.493 1.00 9.41 86 LEU A CA 1
ATOM 679 C C . LEU A 1 90 ? 26.722 18.896 -0.451 1.00 9.63 86 LEU A C 1
ATOM 680 O O . LEU A 1 90 ? 26.821 19.168 0.750 1.00 10.25 86 LEU A O 1
ATOM 685 N N . ALA A 1 91 ? 26.632 17.644 -0.902 1.00 9.62 87 ALA A N 1
ATOM 686 C CA . ALA A 1 91 ? 26.676 16.532 0.088 1.00 9.98 87 ALA A CA 1
ATOM 687 C C . ALA A 1 91 ? 27.996 16.534 0.843 1.00 9.42 87 ALA A C 1
ATOM 688 O O . ALA A 1 91 ? 28.010 16.202 2.043 1.00 10.26 87 ALA A O 1
ATOM 690 N N . ALA A 1 92 ? 29.104 16.879 0.166 1.00 9.57 88 ALA A N 1
ATOM 691 C CA . ALA A 1 92 ? 30.423 16.943 0.812 1.00 9.42 88 ALA A CA 1
ATOM 692 C C . ALA A 1 92 ? 30.463 18.009 1.889 1.00 9.34 88 ALA A C 1
ATOM 693 O O . ALA A 1 92 ? 30.966 17.782 3.004 1.00 9.25 88 ALA A O 1
ATOM 695 N N . VAL A 1 93 ? 29.900 19.183 1.574 1.00 8.30 89 VAL A N 1
ATOM 696 C CA . VAL A 1 93 ? 29.849 20.257 2.564 1.00 8.79 89 VAL A CA 1
ATOM 697 C C . VAL A 1 93 ? 28.904 19.862 3.724 1.00 8.68 89 VAL A C 1
ATOM 698 O O . VAL A 1 93 ? 29.198 20.096 4.921 1.00 9.29 89 VAL A O 1
ATOM 702 N N . GLU A 1 94 ? 27.791 19.247 3.390 1.00 9.69 90 GLU A N 1
ATOM 703 C CA . GLU A 1 94 ? 26.833 18.790 4.423 1.00 10.77 90 GLU A CA 1
ATOM 704 C C . GLU A 1 94 ? 27.402 17.742 5.347 1.00 11.00 90 GLU A C 1
ATOM 705 O O . GLU A 1 94 ? 26.944 17.602 6.483 1.00 11.95 90 GLU A O 1
ATOM 711 N N . ALA A 1 95 ? 28.414 17.047 4.903 1.00 10.02 91 ALA A N 1
ATOM 712 C CA . ALA A 1 95 ? 29.052 16.030 5.749 1.00 10.58 91 ALA A CA 1
ATOM 713 C C . ALA A 1 95 ? 29.798 16.613 6.920 1.00 10.13 91 ALA A C 1
ATOM 714 O O . ALA A 1 95 ? 30.114 15.883 7.890 1.00 11.70 91 ALA A O 1
ATOM 716 N N . GLY A 1 96 ? 30.132 17.900 6.878 1.00 8.76 92 GLY A N 1
ATOM 717 C CA . GLY A 1 96 ? 30.764 18.534 8.028 1.00 8.35 92 GLY A CA 1
ATOM 718 C C . GLY A 1 96 ? 32.175 18.130 8.362 1.00 8.28 92 GLY A C 1
ATOM 719 O O . GLY A 1 96 ? 32.549 17.947 9.564 1.00 8.99 92 GLY A O 1
ATOM 720 N N . ALA A 1 97 ? 33.010 17.996 7.334 1.00 8.31 93 ALA A N 1
ATOM 721 C CA . ALA A 1 97 ? 34.437 17.834 7.555 1.00 9.22 93 ALA A CA 1
ATOM 722 C C . ALA A 1 97 ? 34.987 19.058 8.284 1.00 9.92 93 ALA A C 1
ATOM 723 O O . ALA A 1 97 ? 34.473 20.150 8.129 1.00 9.91 93 ALA A O 1
ATOM 725 N N . MET A 1 98 ? 36.047 18.852 9.040 1.00 9.95 94 MET A N 1
ATOM 726 C CA . MET A 1 98 ? 36.745 19.931 9.734 1.00 10.68 94 MET A CA 1
ATOM 727 C C . MET A 1 98 ? 37.152 21.020 8.754 1.00 10.34 94 MET A C 1
ATOM 728 O O . MET A 1 98 ? 36.901 22.213 9.026 1.00 11.89 94 MET A O 1
ATOM 733 N N . GLY A 1 99 ? 37.738 20.625 7.613 1.00 9.42 95 GLY A N 1
ATOM 734 C CA . GLY A 1 99 ? 38.175 21.612 6.621 1.00 8.89 95 GLY A CA 1
ATOM 735 C C . GLY A 1 99 ? 37.817 21.279 5.202 1.00 8.12 95 GLY A C 1
ATOM 736 O O . GLY A 1 99 ? 37.576 20.110 4.864 1.00 7.31 95 GLY A O 1
ATOM 737 N N . TYR A 1 100 ? 37.809 22.318 4.371 1.00 8.22 96 TYR A N 1
ATOM 738 C CA . TYR A 1 100 ? 37.527 22.214 2.945 1.00 8.33 96 TYR A CA 1
ATOM 739 C C . TYR A 1 100 ? 38.509 23.178 2.263 1.00 9.39 96 TYR A C 1
ATOM 740 O O . TYR A 1 100 ? 38.703 24.309 2.737 1.00 11.49 96 TYR A O 1
ATOM 749 N N . LEU A 1 101 ? 39.054 22.739 1.147 1.00 9.06 97 LEU A N 1
ATOM 750 C CA . LEU A 1 101 ? 39.985 23.560 0.352 1.00 9.74 97 LEU A CA 1
ATOM 751 C C . LEU A 1 101 ? 39.960 23.102 -1.071 1.00 9.76 97 LEU A C 1
ATOM 752 O O . LEU A 1 101 ? 39.647 21.942 -1.353 1.00 9.40 97 LEU A O 1
ATOM 757 N N . LEU A 1 102 ? 40.260 23.996 -2.014 1.00 9.47 98 LEU A N 1
ATOM 758 C CA . LEU A 1 102 ? 40.450 23.554 -3.371 1.00 10.45 98 LEU A CA 1
ATOM 759 C C . LEU A 1 102 ? 41.836 23.002 -3.618 1.00 10.97 98 LEU A C 1
ATOM 760 O O . LEU A 1 102 ? 42.800 23.463 -3.050 1.00 12.00 98 LEU A O 1
ATOM 765 N N . LYS A 1 103 ? 41.934 22.037 -4.514 1.00 12.29 99 LYS A N 1
ATOM 766 C CA . LYS A 1 103 ? 43.231 21.355 -4.775 1.00 14.75 99 LYS A CA 1
ATOM 767 C C . LYS A 1 103 ? 44.296 22.224 -5.387 1.00 17.72 99 LYS A C 1
ATOM 768 O O . LYS A 1 103 ? 45.475 21.944 -5.186 1.00 17.72 99 LYS A O 1
ATOM 774 N N . ASP A 1 104 ? 43.888 23.280 -6.069 1.00 18.83 100 ASP A N 1
ATOM 775 C CA . ASP A 1 104 ? 44.847 24.247 -6.621 1.00 22.94 100 ASP A CA 1
ATOM 776 C C . ASP A 1 104 ? 44.964 25.559 -5.839 1.00 20.57 100 ASP A C 1
ATOM 777 O O . ASP A 1 104 ? 45.438 26.564 -6.347 1.00 21.92 100 ASP A O 1
ATOM 782 N N . ALA A 1 105 ? 44.598 25.552 -4.567 1.00 16.20 101 ALA A N 1
ATOM 783 C CA . ALA A 1 105 ? 44.883 26.628 -3.675 1.00 14.87 101 ALA A CA 1
ATOM 784 C C . ALA A 1 105 ? 46.402 26.857 -3.596 1.00 14.03 101 ALA A C 1
ATOM 785 O O . ALA A 1 105 ? 47.185 25.983 -3.899 1.00 13.40 101 ALA A O 1
ATOM 787 N N . PRO A 1 106 ? 46.800 28.027 -3.177 1.00 15.55 102 PRO A N 1
ATOM 788 C CA . PRO A 1 106 ? 48.231 28.266 -2.889 1.00 15.14 102 PRO A CA 1
ATOM 789 C C . PRO A 1 106 ? 48.801 27.195 -1.944 1.00 14.92 102 PRO A C 1
ATOM 790 O O . PRO A 1 106 ? 48.107 26.765 -0.989 1.00 14.46 102 PRO A O 1
ATOM 794 N N . GLU A 1 107 ? 50.031 26.773 -2.166 1.00 13.65 103 GLU A N 1
ATOM 795 C CA . GLU A 1 107 ? 50.610 25.718 -1.281 1.00 14.51 103 GLU A CA 1
ATOM 796 C C . GLU A 1 107 ? 50.574 26.097 0.180 1.00 12.87 103 GLU A C 1
ATOM 797 O O . GLU A 1 107 ? 50.316 25.251 1.044 1.00 12.65 103 GLU A O 1
ATOM 803 N N . SER A 1 108 ? 50.802 27.376 0.484 1.00 12.72 104 SER A N 1
ATOM 804 C CA . SER A 1 108 ? 50.771 27.846 1.851 1.00 12.60 104 SER A CA 1
ATOM 805 C C . SER A 1 108 ? 49.380 27.644 2.486 1.00 12.54 104 SER A C 1
ATOM 806 O O . SER A 1 108 ? 49.239 27.447 3.706 1.00 12.36 104 SER A O 1
ATOM 809 N N . ALA A 1 109 ? 48.374 27.803 1.671 1.00 11.95 105 ALA A N 1
ATOM 810 C CA . ALA A 1 109 ? 46.971 27.588 2.107 1.00 12.33 105 ALA A CA 1
ATOM 811 C C . ALA A 1 109 ? 46.689 26.122 2.391 1.00 10.76 105 ALA A C 1
ATOM 812 O O . ALA A 1 109 ? 45.967 25.808 3.354 1.00 11.27 105 ALA A O 1
ATOM 814 N N . LEU A 1 110 ? 47.270 25.231 1.618 1.00 11.32 106 LEU A N 1
ATOM 815 C CA . LEU A 1 110 ? 47.145 23.803 1.911 1.00 11.99 106 LEU A CA 1
ATOM 816 C C . LEU A 1 110 ? 47.855 23.486 3.239 1.00 11.71 106 LEU A C 1
ATOM 817 O O . LEU A 1 110 ? 47.303 22.811 4.071 1.00 10.57 106 LEU A O 1
ATOM 822 N N . HIS A 1 111 ? 49.067 24.018 3.437 1.00 12.04 107 HIS A N 1
ATOM 823 C CA . HIS A 1 111 ? 49.763 23.850 4.703 1.00 11.85 107 HIS A CA 1
ATOM 824 C C . HIS A 1 111 ? 48.934 24.348 5.857 1.00 11.20 107 HIS A C 1
ATOM 825 O O . HIS A 1 111 ? 48.734 23.660 6.859 1.00 9.97 107 HIS A O 1
ATOM 832 N N . ASP A 1 112 ? 48.420 25.578 5.742 1.00 11.30 108 ASP A N 1
ATOM 833 C CA . ASP A 1 112 ? 47.659 26.147 6.803 1.00 11.66 108 ASP A CA 1
ATOM 834 C C . ASP A 1 112 ? 46.366 25.377 7.100 1.00 11.28 108 ASP A C 1
ATOM 835 O O . ASP A 1 112 ? 45.953 25.294 8.286 1.00 11.48 108 ASP A O 1
ATOM 840 N N . ALA A 1 113 ? 45.735 24.866 6.041 1.00 10.86 109 ALA A N 1
ATOM 841 C CA . ALA A 1 113 ? 44.527 24.004 6.194 1.00 10.73 109 ALA A CA 1
ATOM 842 C C . ALA A 1 113 ? 44.823 22.694 6.928 1.00 10.47 109 ALA A C 1
ATOM 843 O O . ALA A 1 113 ? 44.059 22.266 7.800 1.00 10.12 109 ALA A O 1
ATOM 845 N N . VAL A 1 114 ? 45.962 22.090 6.628 1.00 10.31 110 VAL A N 1
ATOM 846 C CA . VAL A 1 114 ? 46.369 20.902 7.387 1.00 10.11 110 VAL A CA 1
ATOM 847 C C . VAL A 1 114 ? 46.618 21.206 8.850 1.00 11.06 110 VAL A C 1
ATOM 848 O O . VAL A 1 114 ? 46.142 20.491 9.771 1.00 10.40 110 VAL A O 1
ATOM 852 N N . VAL A 1 115 ? 47.320 22.274 9.128 1.00 11.06 111 VAL A N 1
ATOM 853 C CA . VAL A 1 115 ? 47.542 22.624 10.510 1.00 11.51 111 VAL A CA 1
ATOM 854 C C . VAL A 1 115 ? 46.267 22.943 11.250 1.00 11.30 111 VAL A C 1
ATOM 855 O O . VAL A 1 115 ? 46.054 22.503 12.381 1.00 12.00 111 VAL A O 1
ATOM 859 N N . ALA A 1 116 ? 45.385 23.726 10.636 1.00 10.75 112 ALA A N 1
ATOM 860 C CA . ALA A 1 116 ? 44.090 24.089 11.244 1.00 11.17 112 ALA A CA 1
ATOM 861 C C . ALA A 1 116 ? 43.258 22.875 11.557 1.00 10.54 112 ALA A C 1
ATOM 862 O O . ALA A 1 116 ? 42.702 22.748 12.622 1.00 11.55 112 ALA A O 1
ATOM 864 N N . THR A 1 117 ? 43.258 21.929 10.618 1.00 10.30 113 THR A N 1
ATOM 865 C CA . THR A 1 117 ? 42.487 20.685 10.775 1.00 9.76 113 THR A CA 1
ATOM 866 C C . THR A 1 117 ? 43.016 19.890 11.947 1.00 10.22 113 THR A C 1
ATOM 867 O O . THR A 1 117 ? 42.227 19.375 12.743 1.00 10.33 113 THR A O 1
ATOM 871 N N . PHE A 1 118 ? 44.324 19.782 12.030 1.00 10.42 114 PHE A N 1
ATOM 872 C CA . PHE A 1 118 ? 44.991 19.107 13.159 1.00 12.51 114 PHE A CA 1
ATOM 873 C C . PHE A 1 118 ? 44.646 19.739 14.499 1.00 13.39 114 PHE A C 1
ATOM 874 O O . PHE A 1 118 ? 44.456 19.038 15.486 1.00 15.35 114 PHE A O 1
ATOM 882 N N . GLU A 1 119 ? 44.601 21.068 14.535 1.00 14.35 115 GLU A N 1
ATOM 883 C CA . GLU A 1 119 ? 44.293 21.810 15.778 1.00 15.73 115 GLU A CA 1
ATOM 884 C C . GLU A 1 119 ? 42.806 21.932 16.056 1.00 17.27 115 GLU A C 1
ATOM 885 O O . GLU A 1 119 ? 42.383 22.510 17.057 1.00 17.57 115 GLU A O 1
ATOM 891 N N . GLY A 1 120 ? 41.967 21.414 15.188 1.00 16.11 116 GLY A N 1
ATOM 892 C CA . GLY A 1 120 ? 40.542 21.380 15.427 1.00 16.66 116 GLY A CA 1
ATOM 893 C C . GLY A 1 120 ? 39.884 22.708 15.135 1.00 16.99 116 GLY A C 1
ATOM 894 O O . GLY A 1 120 ? 38.828 22.975 15.677 1.00 17.90 116 GLY A O 1
ATOM 895 N N . ARG A 1 121 ? 40.466 23.492 14.240 1.00 14.87 117 ARG A N 1
ATOM 896 C CA . ARG A 1 121 ? 39.887 24.736 13.747 1.00 16.32 117 ARG A CA 1
ATOM 897 C C . ARG A 1 121 ? 39.286 24.525 12.366 1.00 16.91 117 ARG A C 1
ATOM 898 O O . ARG A 1 121 ? 39.907 23.860 11.525 1.00 16.12 117 ARG A O 1
ATOM 906 N N . ARG A 1 122 ? 38.076 25.030 12.138 1.00 15.49 118 ARG A N 1
ATOM 907 C CA . ARG A 1 122 ? 37.397 24.875 10.857 1.00 16.42 118 ARG A CA 1
ATOM 908 C C . ARG A 1 122 ? 38.100 25.622 9.749 1.00 15.59 118 ARG A C 1
ATOM 909 O O . ARG A 1 122 ? 38.579 26.750 9.968 1.00 15.82 118 ARG A O 1
ATOM 917 N N . THR A 1 123 ? 38.155 25.048 8.539 1.00 12.85 119 THR A N 1
ATOM 918 C CA . THR A 1 123 ? 38.554 25.777 7.337 1.00 12.47 119 THR A CA 1
ATOM 919 C C . THR A 1 123 ? 37.412 25.725 6.392 1.00 13.55 119 THR A C 1
ATOM 920 O O . THR A 1 123 ? 37.186 24.744 5.761 1.00 11.72 119 THR A O 1
ATOM 924 N N . LEU A 1 124 ? 36.637 26.806 6.330 1.00 13.38 120 LEU A N 1
ATOM 925 C CA . LEU A 1 124 ? 35.542 26.887 5.365 1.00 14.98 120 LEU A CA 1
ATOM 926 C C . LEU A 1 124 ? 35.981 27.813 4.256 1.00 16.24 120 LEU A C 1
ATOM 927 O O . LEU A 1 124 ? 35.627 29.015 4.205 1.00 14.76 120 LEU A O 1
ATOM 932 N N . ALA A 1 125 ? 36.835 27.291 3.399 1.00 14.26 121 ALA A N 1
ATOM 933 C CA . ALA A 1 125 ? 37.577 28.162 2.506 1.00 14.70 121 ALA A CA 1
ATOM 934 C C . ALA A 1 125 ? 36.603 28.949 1.615 1.00 14.74 121 ALA A C 1
ATOM 935 O O . ALA A 1 125 ? 35.680 28.375 0.995 1.00 12.41 121 ALA A O 1
ATOM 937 N N . PRO A 1 126 ? 36.818 30.269 1.498 1.00 16.03 122 PRO A N 1
ATOM 938 C CA . PRO A 1 126 ? 35.913 31.067 0.653 1.00 16.16 122 PRO A CA 1
ATOM 939 C C . PRO A 1 126 ? 35.788 30.558 -0.759 1.00 14.49 122 PRO A C 1
ATOM 940 O O . PRO A 1 126 ? 34.712 30.663 -1.352 1.00 12.72 122 PRO A O 1
ATOM 944 N N . GLU A 1 127 ? 36.870 29.996 -1.328 1.00 13.12 123 GLU A N 1
ATOM 945 C CA . GLU A 1 127 ? 36.811 29.491 -2.669 1.00 13.67 123 GLU A CA 1
ATOM 946 C C . GLU A 1 127 ? 35.897 28.276 -2.792 1.00 12.02 123 GLU A C 1
ATOM 947 O O . GLU A 1 127 ? 35.302 28.059 -3.818 1.00 10.94 123 GLU A O 1
ATOM 953 N N . VAL A 1 128 ? 35.851 27.467 -1.730 1.00 10.64 124 VAL A N 1
ATOM 954 C CA . VAL A 1 128 ? 34.960 26.339 -1.716 1.00 10.45 124 VAL A CA 1
ATOM 955 C C . VAL A 1 128 ? 33.504 26.824 -1.589 1.00 10.18 124 VAL A C 1
ATOM 956 O O . VAL A 1 128 ? 32.610 26.332 -2.267 1.00 10.68 124 VAL A O 1
ATOM 960 N N . ALA A 1 129 ? 33.299 27.761 -0.698 1.00 10.73 125 ALA A N 1
ATOM 961 C CA . ALA A 1 129 ? 31.991 28.355 -0.519 1.00 10.81 125 ALA A CA 1
ATOM 962 C C . ALA A 1 129 ? 31.487 28.937 -1.813 1.00 10.94 125 ALA A C 1
ATOM 963 O O . ALA A 1 129 ? 30.284 28.743 -2.154 1.00 10.01 125 ALA A O 1
ATOM 965 N N . ASN A 1 130 ? 32.350 29.655 -2.539 1.00 10.81 126 ASN A N 1
ATOM 966 C CA A ASN A 1 130 ? 31.958 30.232 -3.800 0.50 11.68 126 ASN A CA 1
ATOM 967 C CA B ASN A 1 130 ? 31.930 30.185 -3.865 0.50 12.19 126 ASN A CA 1
ATOM 968 C C . ASN A 1 130 ? 31.575 29.114 -4.845 1.00 11.69 126 ASN A C 1
ATOM 969 O O . ASN A 1 130 ? 30.568 29.218 -5.552 1.00 10.55 126 ASN A O 1
ATOM 978 N N . ALA A 1 131 ? 32.364 28.018 -4.920 1.00 10.83 127 ALA A N 1
ATOM 979 C CA . ALA A 1 131 ? 32.081 26.893 -5.796 1.00 10.84 127 ALA A CA 1
ATOM 980 C C . ALA A 1 131 ? 30.730 26.244 -5.461 1.00 10.68 127 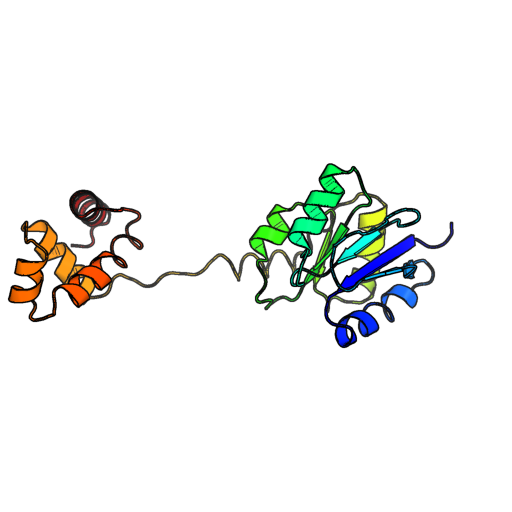ALA A C 1
ATOM 981 O O . ALA A 1 131 ? 29.959 25.818 -6.332 1.00 11.07 127 ALA A O 1
ATOM 983 N N . LEU A 1 132 ? 30.428 26.164 -4.172 1.00 10.65 128 LEU A N 1
ATOM 984 C CA . LEU A 1 132 ? 29.190 25.569 -3.726 1.00 10.46 128 LEU A CA 1
ATOM 985 C C . LEU A 1 132 ? 28.017 26.434 -4.179 1.00 10.93 128 LEU A C 1
ATOM 986 O O . LEU A 1 132 ? 27.053 25.943 -4.693 1.00 10.67 128 LEU A O 1
ATOM 991 N N . MET A 1 133 ? 28.132 27.744 -3.985 1.00 11.32 129 MET A N 1
ATOM 992 C CA A MET A 1 133 ? 27.065 28.674 -4.383 0.50 12.80 129 MET A CA 1
ATOM 993 C CA B MET A 1 133 ? 27.051 28.652 -4.353 0.50 11.64 129 MET A CA 1
ATOM 994 C C . MET A 1 133 ? 26.818 28.642 -5.859 1.00 13.45 129 MET A C 1
ATOM 995 O O . MET A 1 133 ? 25.685 28.551 -6.316 1.00 12.18 129 MET A O 1
ATOM 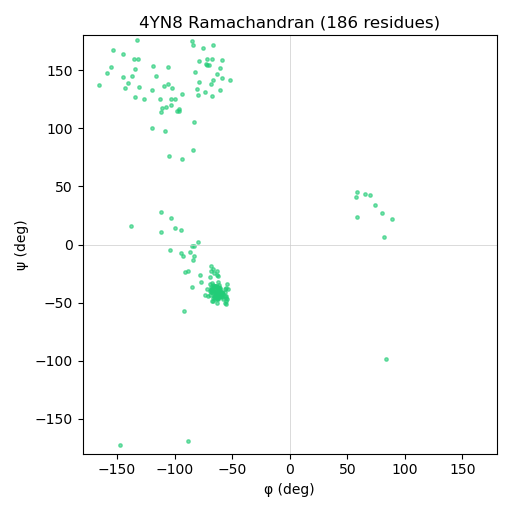1004 N N . GLN A 1 134 ? 27.895 28.622 -6.632 1.00 13.65 130 GLN A N 1
ATOM 1005 C CA A GLN A 1 134 ? 27.777 28.520 -8.092 0.50 15.55 130 GLN A CA 1
ATOM 1006 C CA B GLN A 1 134 ? 27.735 28.539 -8.089 0.50 15.85 130 GLN A CA 1
ATOM 1007 C C . GLN A 1 134 ? 27.072 27.248 -8.515 1.00 15.13 130 GLN A C 1
ATOM 1008 O O . GLN A 1 134 ? 26.251 27.267 -9.398 1.00 16.00 130 GLN A O 1
ATOM 1019 N N . ARG A 1 135 ? 27.400 26.123 -7.857 1.00 12.99 131 ARG A N 1
ATOM 1020 C CA . ARG A 1 135 ? 26.821 24.852 -8.213 1.00 13.41 131 ARG A CA 1
ATOM 1021 C C . ARG A 1 135 ? 25.333 24.802 -7.893 1.00 12.80 131 ARG A C 1
ATOM 1022 O O . ARG A 1 135 ? 24.559 24.339 -8.720 1.00 13.14 131 ARG A O 1
ATOM 1030 N N . VAL A 1 136 ? 24.958 25.205 -6.699 1.00 11.42 132 VAL A N 1
ATOM 1031 C CA . VAL A 1 136 ? 23.591 24.977 -6.310 1.00 12.72 132 VAL A CA 1
ATOM 1032 C C . VAL A 1 136 ? 22.618 26.074 -6.701 1.00 11.48 132 VAL A C 1
ATOM 1033 O O . VAL A 1 136 ? 21.440 25.796 -6.701 1.00 12.69 132 VAL A O 1
ATOM 1037 N N . SER A 1 137 ? 23.082 27.280 -6.929 1.00 10.80 133 SER A N 1
ATOM 1038 C CA . SER A 1 137 ? 22.167 28.418 -7.210 1.00 10.83 133 SER A CA 1
ATOM 1039 C C . SER A 1 137 ? 21.954 28.605 -8.714 1.00 13.77 133 SER A C 1
ATOM 1040 O O . SER A 1 137 ? 22.537 29.515 -9.304 1.00 13.95 133 SER A O 1
ATOM 1043 N N . LYS A 1 138 ? 21.178 27.707 -9.312 1.00 17.23 134 LYS A N 1
ATOM 1044 C CA . LYS A 1 138 ? 20.895 27.735 -10.769 1.00 21.28 134 LYS A CA 1
ATOM 1045 C C . LYS A 1 138 ? 19.573 28.437 -11.103 1.00 20.27 134 LYS A C 1
ATOM 1046 O O . LYS A 1 138 ? 18.564 27.945 -10.725 1.00 24.21 134 LYS A O 1
ATOM 1052 N N . PRO A 1 139 ? 19.593 29.534 -11.827 1.00 24.02 135 PRO A N 1
ATOM 1053 C CA . PRO A 1 139 ? 18.358 30.238 -12.207 1.00 26.18 135 PRO A CA 1
ATOM 1054 C C . PRO A 1 139 ? 17.625 29.373 -13.180 1.00 31.44 135 PRO A C 1
ATOM 1055 O O . PRO A 1 139 ? 18.261 28.683 -14.000 1.00 30.05 135 PRO A O 1
ATOM 1059 N N . ARG A 1 140 ? 16.313 29.293 -13.029 1.00 29.68 136 ARG A N 1
ATOM 1060 C CA . ARG A 1 140 ? 15.528 28.350 -13.824 1.00 28.30 136 ARG A CA 1
ATOM 1061 C C . ARG A 1 140 ? 14.804 29.157 -14.866 1.00 22.67 136 ARG A C 1
ATOM 1062 O O . ARG A 1 140 ? 14.647 30.379 -14.743 1.00 20.29 13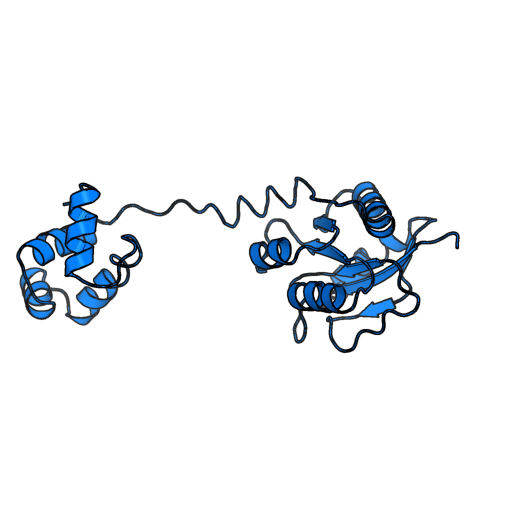6 ARG A O 1
ATOM 1070 N N . GLN A 1 141 ? 14.502 28.508 -15.989 1.00 23.25 137 GLN A N 1
ATOM 1071 C CA . GLN A 1 141 ? 13.882 29.213 -17.100 1.00 22.32 137 GLN A CA 1
ATOM 1072 C C . GLN A 1 141 ? 12.373 29.421 -16.857 1.00 17.56 137 GLN A C 1
ATOM 1073 O O . GLN A 1 141 ? 11.752 28.685 -16.138 1.00 18.51 137 GLN A O 1
ATOM 1079 N N . ALA A 1 142 ? 11.810 30.388 -17.530 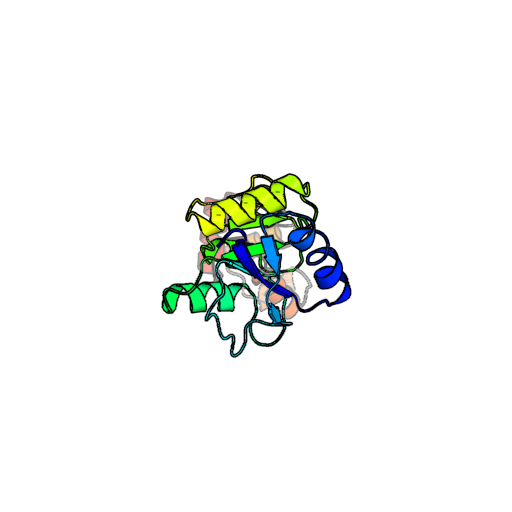1.00 16.33 138 ALA A N 1
ATOM 1080 C CA . ALA A 1 142 ? 10.386 30.659 -17.418 1.00 16.55 138 ALA A CA 1
ATOM 1081 C C . ALA A 1 142 ? 9.629 29.505 -18.014 1.00 15.61 138 ALA A C 1
ATOM 1082 O O . ALA A 1 142 ? 10.174 28.741 -18.822 1.00 16.20 138 ALA A O 1
ATOM 1084 N N . LEU A 1 143 ? 8.372 29.363 -17.645 1.00 14.21 139 LEU A N 1
ATOM 1085 C CA . LEU A 1 143 ? 7.506 28.443 -18.368 1.00 14.51 139 LEU A CA 1
ATOM 1086 C C . LEU A 1 143 ? 7.462 28.885 -19.832 1.00 13.41 139 LEU A C 1
ATOM 1087 O O . LEU A 1 143 ? 7.448 30.081 -20.162 1.00 13.27 139 LEU A O 1
ATOM 1092 N N . SER A 1 144 ? 7.411 27.928 -20.750 1.00 13.17 140 SER A N 1
ATOM 1093 C CA . SER A 1 144 ? 7.358 28.271 -22.148 1.00 13.17 140 SER A CA 1
ATOM 1094 C C . SER A 1 144 ? 5.900 28.572 -22.585 1.00 13.29 140 SER A C 1
ATOM 1095 O O . SER A 1 144 ? 4.938 28.236 -21.901 1.00 12.19 140 SER A O 1
ATOM 1098 N N . ALA A 1 145 ? 5.762 29.061 -23.803 1.00 13.70 141 ALA A N 1
ATOM 1099 C CA . ALA A 1 145 ? 4.460 29.383 -24.337 1.00 13.47 141 ALA A CA 1
ATOM 1100 C C . ALA A 1 145 ? 3.605 28.115 -24.365 1.00 12.03 141 ALA A C 1
ATOM 1101 O O . ALA A 1 145 ? 2.418 28.171 -24.069 1.00 12.03 141 ALA A O 1
ATOM 1103 N N . ARG A 1 146 ? 4.209 26.985 -24.726 1.00 11.83 142 ARG A N 1
ATOM 1104 C CA . ARG A 1 146 ? 3.494 25.710 -24.798 1.00 11.67 142 ARG A CA 1
ATOM 1105 C C . ARG A 1 146 ? 3.004 25.285 -23.435 1.00 10.66 142 ARG A C 1
ATOM 1106 O O . ARG A 1 146 ? 1.881 24.823 -23.268 1.00 9.77 142 ARG A O 1
ATOM 1114 N N . GLU A 1 147 ? 3.850 25.462 -22.425 1.00 9.61 143 GLU A N 1
ATOM 1115 C CA . GLU A 1 147 ? 3.470 25.095 -21.091 1.00 10.03 143 GLU A CA 1
ATOM 1116 C C . GLU A 1 147 ? 2.319 25.986 -20.557 1.00 9.30 143 GLU A C 1
ATOM 1117 O O . GLU A 1 147 ? 1.395 25.471 -19.900 1.00 10.50 143 GLU A O 1
ATOM 1123 N N . ILE A 1 148 ? 2.360 27.277 -20.861 1.00 9.73 144 ILE A N 1
ATOM 1124 C CA . ILE A 1 148 ? 1.283 28.202 -20.475 1.00 10.45 144 ILE A CA 1
ATOM 1125 C C . ILE A 1 148 ? -0.022 27.812 -21.154 1.00 11.32 144 ILE A C 1
ATOM 1126 O O . ILE A 1 148 ? -1.082 27.762 -20.526 1.00 11.24 144 ILE A O 1
ATOM 1131 N N . GLU A 1 149 ? 0.073 27.445 -22.436 1.00 11.52 145 GLU A N 1
ATOM 1132 C CA . GLU A 1 149 ? -1.082 26.992 -23.188 1.00 12.35 145 GLU A CA 1
ATOM 1133 C C . GLU A 1 149 ? -1.666 25.773 -22.599 1.00 11.40 145 GLU A C 1
ATOM 1134 O O . GLU A 1 149 ? -2.898 25.658 -22.458 1.00 11.89 145 GLU A O 1
ATOM 1140 N N . ILE A 1 150 ? -0.828 24.816 -22.201 1.00 11.13 146 ILE A N 1
ATOM 1141 C CA . ILE A 1 150 ? -1.363 23.640 -21.557 1.00 10.76 146 ILE A CA 1
ATOM 1142 C C . ILE A 1 150 ? -2.076 23.989 -20.254 1.00 11.47 146 ILE A C 1
ATOM 1143 O O . ILE A 1 150 ? -3.156 23.435 -19.976 1.00 11.08 146 ILE A O 1
ATOM 1148 N N . LEU A 1 151 ? -1.441 24.818 -19.434 1.00 11.18 147 LEU A N 1
ATOM 1149 C CA . LEU A 1 151 ? -2.113 25.226 -18.149 1.00 12.14 147 LEU A CA 1
ATOM 1150 C C . LEU A 1 151 ? -3.461 25.904 -18.379 1.00 11.74 147 LEU A C 1
ATOM 1151 O O . LEU A 1 151 ? -4.454 25.599 -17.658 1.00 12.86 147 LEU A O 1
ATOM 1156 N N . GLN A 1 152 ? -3.527 26.788 -19.360 1.00 12.42 148 GLN A N 1
ATOM 1157 C CA . GLN A 1 152 ? -4.782 27.526 -19.675 1.00 13.01 148 GLN A CA 1
ATOM 1158 C C . GLN A 1 152 ? -5.865 26.533 -20.074 1.00 14.78 148 GLN A C 1
ATOM 1159 O O . GLN A 1 152 ? -7.054 26.690 -19.724 1.00 15.41 148 GLN A O 1
ATOM 1165 N N . ASN A 1 153 ? -5.483 25.490 -20.811 1.00 14.70 149 ASN A N 1
ATOM 1166 C CA . ASN A 1 153 ? -6.473 24.445 -21.132 1.00 16.09 149 ASN A CA 1
ATOM 1167 C C . ASN A 1 153 ? -6.787 23.483 -19.999 1.00 16.68 149 ASN A C 1
ATOM 1168 O O . ASN A 1 153 ? -7.953 23.026 -19.873 1.00 18.02 149 ASN A O 1
ATOM 1173 N N . LEU A 1 154 ? -5.813 23.189 -19.145 1.00 16.91 150 LEU A N 1
ATOM 1174 C CA . LEU A 1 154 ? -6.074 22.399 -17.949 1.00 18.36 150 LEU A CA 1
ATOM 1175 C C . LEU A 1 154 ? -7.105 23.133 -17.065 1.00 18.75 150 LEU A C 1
ATOM 1176 O O . LEU A 1 154 ? -7.936 22.480 -16.414 1.00 17.91 150 LEU A O 1
ATOM 1181 N N . GLU A 1 155 ? -6.999 24.458 -17.030 1.00 17.82 151 GLU A N 1
ATOM 1182 C CA . GLU A 1 155 ? -7.930 25.295 -16.212 1.00 18.40 151 GLU A CA 1
ATOM 1183 C C . GLU A 1 155 ? -9.375 25.133 -16.700 1.00 19.66 151 GLU A C 1
ATOM 1184 O O . GLU A 1 155 ? -10.316 25.251 -15.912 1.00 19.27 151 GLU A O 1
ATOM 1190 N N . GLN A 1 156 ? -9.563 24.913 -18.001 1.00 17.30 152 GLN A N 1
ATOM 1191 C CA . GLN A 1 156 ? -10.880 24.687 -18.574 1.00 20.03 152 GLN A CA 1
ATOM 1192 C C . GLN A 1 156 ? -11.408 23.264 -18.388 1.00 20.88 152 GLN A C 1
ATOM 1193 O O . GLN A 1 156 ? -12.479 22.962 -18.855 1.00 22.72 152 GLN A O 1
ATOM 1199 N N . GLY A 1 157 ? -10.653 22.421 -17.706 1.00 18.88 153 GLY A N 1
ATOM 1200 C CA . GLY A 1 157 ? -11.046 21.098 -17.301 1.00 20.14 153 GLY A CA 1
ATOM 1201 C C . GLY A 1 157 ? -10.756 20.006 -18.308 1.00 20.88 153 GLY A C 1
ATOM 1202 O O . GLY A 1 157 ? -11.366 18.959 -18.259 1.00 20.21 153 GLY A O 1
ATOM 1203 N N . LEU A 1 158 ? -9.813 20.224 -19.217 1.00 19.79 154 LEU A N 1
ATOM 1204 C CA . LEU A 1 158 ? -9.566 19.226 -20.261 1.00 20.21 154 LEU A CA 1
ATOM 1205 C C . LEU A 1 158 ? -8.737 18.087 -19.731 1.00 18.51 154 LEU A C 1
ATOM 1206 O O . LEU A 1 158 ? -7.780 18.295 -19.003 1.00 20.12 154 LEU A O 1
ATOM 1211 N N . SER A 1 159 ? -9.071 16.865 -20.139 1.00 18.26 155 SER A N 1
ATOM 1212 C CA . SER A 1 159 ? -8.270 15.671 -19.862 1.00 17.44 155 SER A CA 1
ATOM 1213 C C . SER A 1 159 ? -7.037 15.673 -20.776 1.00 17.27 155 SER A C 1
ATOM 1214 O O . SER A 1 159 ? -6.965 16.438 -21.764 1.00 16.76 155 SER A O 1
ATOM 1217 N N . ASN A 1 160 ? -6.108 14.775 -20.496 1.00 17.77 156 ASN A N 1
ATOM 1218 C CA . ASN A 1 160 ? -4.929 14.610 -21.356 1.00 17.56 156 ASN A CA 1
ATOM 1219 C C . ASN A 1 160 ? -5.321 14.325 -22.796 1.00 17.33 156 ASN A C 1
ATOM 1220 O O . ASN A 1 160 ? -4.731 14.892 -23.705 1.00 16.64 156 ASN A O 1
ATOM 1225 N N . ARG A 1 161 ? -6.379 13.531 -23.022 1.00 19.08 157 ARG A N 1
ATOM 1226 C CA . ARG A 1 161 ? -6.809 13.206 -24.382 1.00 20.05 157 ARG A CA 1
ATOM 1227 C C . ARG A 1 161 ? -7.384 14.420 -25.063 1.00 17.88 157 ARG A C 1
ATOM 1228 O O . ARG A 1 161 ? -7.159 14.660 -26.239 1.00 17.62 157 ARG A O 1
ATOM 1236 N N . GLN A 1 162 ? -8.149 15.209 -24.322 1.00 16.92 158 GLN A N 1
ATOM 1237 C CA . GLN A 1 162 ? -8.718 16.393 -24.896 1.00 16.81 158 GLN A CA 1
ATOM 1238 C C . GLN A 1 162 ? -7.663 17.432 -25.253 1.00 15.19 158 GLN A C 1
ATOM 1239 O O . GLN A 1 162 ? -7.802 18.166 -26.246 1.00 16.85 158 GLN A O 1
ATOM 1245 N N . LEU A 1 163 ? -6.638 17.519 -24.413 1.00 15.87 159 LEU A N 1
ATOM 1246 C CA . LEU A 1 163 ? -5.523 18.420 -24.627 1.00 15.65 159 LEU A CA 1
ATOM 1247 C C . LEU A 1 163 ? -4.803 18.017 -25.880 1.00 15.21 159 LEU A C 1
ATOM 1248 O O . LEU A 1 163 ? -4.476 18.853 -26.672 1.00 16.98 159 LEU A O 1
ATOM 1253 N N . ALA A 1 164 ? -4.558 16.722 -26.036 1.00 14.73 160 ALA A N 1
ATOM 1254 C CA . ALA A 1 164 ? -3.868 16.213 -27.222 1.00 15.88 160 ALA A CA 1
ATOM 1255 C C . ALA A 1 164 ? -4.627 16.569 -28.472 1.00 16.64 160 ALA A C 1
ATOM 1256 O O . ALA A 1 164 ? -4.044 17.035 -29.461 1.00 17.36 160 ALA A O 1
ATOM 1258 N N . ALA A 1 165 ? -5.937 16.374 -28.438 1.00 18.37 161 ALA A N 1
ATOM 1259 C CA . ALA A 1 165 ? -6.763 16.608 -29.611 1.00 19.96 161 ALA A CA 1
ATOM 1260 C C . ALA A 1 165 ? -6.795 18.099 -29.969 1.00 21.00 161 ALA A C 1
ATOM 1261 O O . ALA A 1 165 ? -6.662 18.494 -31.141 1.00 21.93 161 ALA A O 1
ATOM 1263 N N . LYS A 1 166 ? -6.906 18.949 -28.952 1.00 18.03 162 LYS A N 1
ATOM 1264 C CA . LYS A 1 166 ? -7.007 20.372 -29.178 1.00 18.56 162 LYS A CA 1
ATOM 1265 C C . LYS A 1 166 ? -5.705 21.008 -29.637 1.00 17.63 162 LYS A C 1
ATOM 1266 O O . LYS A 1 166 ? -5.700 21.914 -30.498 1.00 18.33 162 LYS A O 1
ATOM 1272 N N . LEU A 1 167 ? -4.593 20.545 -29.079 1.00 15.12 163 LEU A N 1
ATOM 1273 C CA . LEU A 1 167 ? -3.288 21.146 -29.351 1.00 16.42 163 LEU A CA 1
ATOM 1274 C C . LEU A 1 167 ? -2.530 20.434 -30.498 1.00 16.43 163 LEU A C 1
ATOM 1275 O O . LEU A 1 167 ? -1.443 20.871 -30.907 1.00 17.90 163 LEU A O 1
ATOM 1280 N N . PHE A 1 168 ? -3.090 19.321 -30.952 1.00 16.89 164 PHE A N 1
ATOM 1281 C CA . PHE A 1 168 ? -2.460 18.473 -32.002 1.00 17.40 164 PHE A CA 1
ATOM 1282 C C . PHE A 1 168 ? -1.105 17.978 -31.630 1.00 15.47 164 PHE A C 1
ATOM 1283 O O . PHE A 1 168 ? -0.169 17.996 -32.445 1.00 15.92 164 PHE A O 1
ATOM 1291 N N . ILE A 1 169 ? -0.979 17.488 -30.396 1.00 13.79 165 ILE A N 1
ATOM 1292 C CA . ILE A 1 169 ? 0.244 16.822 -29.959 1.00 14.75 165 ILE A CA 1
ATOM 1293 C C . ILE A 1 169 ? -0.213 15.527 -29.290 1.00 14.98 165 ILE A C 1
ATOM 1294 O O . ILE A 1 169 ? -1.368 15.404 -28.871 1.00 15.73 165 ILE A O 1
ATOM 1299 N N . SER A 1 170 ? 0.682 14.557 -29.177 1.00 15.98 166 SER A N 1
ATOM 1300 C CA . SER A 1 170 ? 0.303 13.255 -28.677 1.00 16.20 166 SER A CA 1
ATOM 1301 C C . SER A 1 170 ? 0.024 13.332 -27.185 1.00 17.86 166 SER A C 1
ATOM 1302 O O . SER A 1 170 ? 0.603 14.174 -26.478 1.00 15.38 166 SER A O 1
ATOM 1305 N N . GLU A 1 171 ? -0.801 12.433 -26.687 1.00 16.15 167 GLU A N 1
ATOM 1306 C CA . GLU A 1 171 ? -0.983 12.303 -25.209 1.00 19.18 167 GLU A CA 1
ATOM 1307 C C . GLU A 1 171 ? 0.328 12.114 -24.427 1.00 19.33 167 GLU A C 1
ATOM 1308 O O . GLU A 1 171 ? 0.512 12.674 -23.331 1.00 20.45 167 GLU A O 1
ATOM 1314 N N . ALA A 1 172 ? 1.261 11.358 -24.984 1.00 19.30 168 ALA A N 1
ATOM 1315 C CA . ALA A 1 172 ? 2.597 11.223 -24.361 1.00 19.21 168 ALA A CA 1
ATOM 1316 C C . ALA A 1 172 ? 3.394 12.530 -24.270 1.00 19.00 168 ALA A C 1
ATOM 1317 O O . ALA A 1 172 ? 4.052 12.775 -23.266 1.00 18.05 168 ALA A O 1
ATOM 1319 N N . THR A 1 173 ? 3.321 13.343 -25.317 1.00 17.16 169 THR A N 1
ATOM 1320 C CA . THR A 1 173 ? 3.958 14.659 -25.355 1.00 17.60 169 THR A CA 1
ATOM 1321 C C . THR A 1 173 ? 3.293 15.554 -24.289 1.00 16.51 169 THR A C 1
ATOM 1322 O O . THR A 1 173 ? 4.028 16.264 -23.520 1.00 15.30 169 THR A O 1
ATOM 1326 N N . VAL A 1 174 ? 1.955 15.495 -24.229 1.00 15.28 170 VAL A N 1
ATOM 1327 C CA . VAL A 1 174 ? 1.177 16.233 -23.155 1.00 15.57 170 VAL A CA 1
ATOM 1328 C C . VAL A 1 174 ? 1.689 15.818 -21.788 1.00 16.74 170 VAL A C 1
ATOM 1329 O O . VAL A 1 174 ? 1.998 16.663 -20.913 1.00 15.75 170 VAL A O 1
ATOM 1333 N N . LYS A 1 175 ? 1.751 14.510 -21.561 1.00 17.45 171 LYS A N 1
ATOM 1334 C CA . LYS A 1 175 ? 2.214 14.006 -20.251 1.00 20.58 171 LYS A CA 1
ATOM 1335 C C . LYS A 1 175 ? 3.658 14.447 -19.875 1.00 18.31 171 LYS A C 1
ATOM 1336 O O . LYS A 1 175 ? 3.929 14.804 -18.737 1.00 18.33 171 LYS A O 1
ATOM 1342 N N . THR A 1 176 ? 4.571 14.436 -20.825 1.00 18.10 172 THR A N 1
ATOM 1343 C CA . THR A 1 176 ? 5.923 14.930 -20.609 1.00 19.42 172 THR A CA 1
ATOM 1344 C C . THR A 1 176 ? 5.953 16.401 -20.199 1.00 18.76 172 THR A C 1
ATOM 1345 O O . THR A 1 176 ? 6.698 16.786 -19.291 1.00 18.16 172 THR A O 1
ATOM 1349 N N . HIS A 1 177 ? 5.156 17.219 -20.883 1.00 16.26 173 HIS A N 1
ATOM 1350 C CA . HIS A 1 177 ? 5.041 18.621 -20.536 1.00 16.53 173 HIS A CA 1
ATOM 1351 C C . HIS A 1 177 ? 4.495 18.759 -19.130 1.00 15.64 173 HIS A C 1
ATOM 1352 O O . HIS A 1 177 ? 4.966 19.625 -18.405 1.00 16.95 173 HIS A O 1
ATOM 1359 N N . LEU A 1 178 ? 3.463 18.006 -18.795 1.00 14.49 174 LEU A N 1
ATOM 1360 C CA . LEU A 1 178 ? 2.882 18.082 -17.437 1.00 15.12 174 LEU A CA 1
ATOM 1361 C C . LEU A 1 178 ? 3.919 17.741 -16.393 1.00 17.59 174 LEU A C 1
ATOM 1362 O O . LEU A 1 178 ? 3.990 18.406 -15.331 1.00 16.83 174 LEU A O 1
ATOM 1367 N N . VAL A 1 179 ? 4.742 16.723 -16.648 1.00 18.13 175 VAL A N 1
ATOM 1368 C CA . VAL A 1 179 ? 5.829 16.427 -15.673 1.00 20.06 175 VAL A CA 1
ATOM 1369 C C . VAL A 1 179 ? 6.710 17.644 -15.416 1.00 17.18 175 VAL A C 1
ATOM 1370 O O . VAL A 1 179 ? 6.991 17.988 -14.231 1.00 19.57 175 VAL A O 1
ATOM 1374 N N . HIS A 1 180 ? 7.080 18.347 -16.477 1.00 16.74 176 HIS A N 1
ATOM 1375 C CA A HIS A 1 180 ? 7.974 19.458 -16.334 0.50 18.12 176 HIS A CA 1
ATOM 1376 C CA B HIS A 1 180 ? 7.994 19.471 -16.387 0.50 17.71 176 HIS A CA 1
ATOM 1377 C C . HIS A 1 180 ? 7.255 20.607 -15.648 1.00 17.44 176 HIS A C 1
ATOM 1378 O O . HIS A 1 180 ? 7.831 21.268 -14.793 1.00 17.18 176 HIS A O 1
ATOM 1391 N N . ILE A 1 181 ? 5.986 20.814 -16.010 1.00 14.24 177 ILE A N 1
ATOM 1392 C CA . ILE A 1 181 ? 5.223 21.929 -15.414 1.00 14.45 177 ILE A CA 1
ATOM 1393 C C . ILE A 1 181 ? 5.063 21.706 -13.915 1.00 14.92 177 ILE A C 1
ATOM 1394 O O .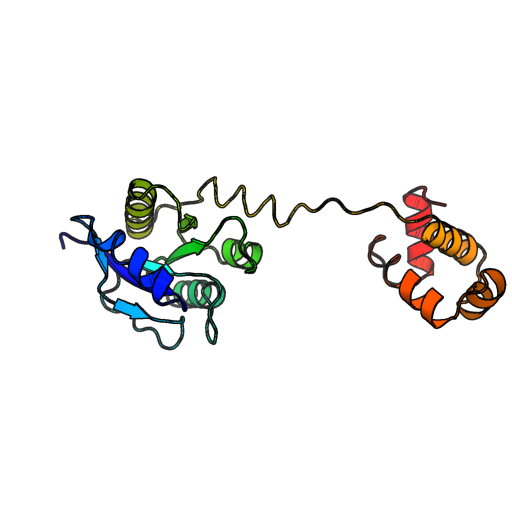 ILE A 1 181 ? 5.262 22.661 -13.097 1.00 15.42 177 ILE A O 1
ATOM 1399 N N . TYR A 1 182 ? 4.714 20.491 -13.520 1.00 14.70 178 TYR A N 1
ATOM 1400 C CA . TYR A 1 182 ? 4.475 20.174 -12.107 1.00 16.85 178 TYR A CA 1
ATOM 1401 C C . TYR A 1 182 ? 5.735 20.373 -11.309 1.00 18.12 178 TYR A C 1
ATOM 1402 O O . TYR A 1 182 ? 5.719 20.869 -10.174 1.00 18.62 178 TYR A O 1
ATOM 1411 N N . SER A 1 183 ? 6.857 20.007 -11.904 1.00 19.24 179 SER A N 1
ATOM 1412 C CA . SER A 1 183 ? 8.150 20.223 -11.248 1.00 22.47 179 SER A CA 1
ATOM 1413 C C . SER A 1 183 ? 8.415 21.737 -11.031 1.00 20.88 179 SER A C 1
ATOM 1414 O O . SER A 1 183 ? 8.740 22.149 -9.919 1.00 19.64 179 SER A O 1
ATOM 1417 N N . LYS A 1 184 ? 8.201 22.562 -12.048 1.00 18.08 180 LYS A N 1
ATOM 1418 C CA A LYS A 1 184 ? 8.390 24.010 -11.966 0.50 18.52 180 LYS A CA 1
ATOM 1419 C CA B LYS A 1 184 ? 8.422 23.988 -11.913 0.50 18.86 180 LYS A CA 1
ATOM 1420 C C . LYS A 1 184 ? 7.464 24.674 -10.944 1.00 17.58 180 LYS A C 1
ATOM 1421 O O . LYS A 1 184 ? 7.847 25.668 -10.300 1.00 16.41 180 LYS A O 1
ATOM 1432 N N . LEU A 1 185 ? 6.249 24.162 -10.855 1.00 15.88 181 LEU A N 1
ATOM 1433 C CA . LEU A 1 185 ? 5.212 24.691 -9.939 1.00 17.73 181 LEU A CA 1
ATOM 1434 C C . LEU A 1 185 ? 5.298 24.155 -8.514 1.00 19.45 181 LEU A C 1
ATOM 1435 O O . LEU A 1 185 ? 4.611 24.656 -7.630 1.00 21.61 181 LEU A O 1
ATOM 1440 N N . GLY A 1 186 ? 6.082 23.100 -8.296 1.00 19.99 182 GLY A N 1
ATOM 1441 C CA . GLY A 1 186 ? 6.169 22.480 -6.972 1.00 22.55 182 GLY A CA 1
ATOM 1442 C C . GLY A 1 186 ? 4.967 21.664 -6.583 1.00 22.64 182 GLY A C 1
ATOM 1443 O O . GLY A 1 186 ? 4.578 21.642 -5.407 1.00 25.24 182 GLY A O 1
ATOM 1444 N N . VAL A 1 187 ? 4.318 20.999 -7.546 1.00 20.33 183 VAL A N 1
ATOM 1445 C CA . VAL A 1 187 ? 3.074 20.273 -7.276 1.00 19.76 183 VAL A CA 1
ATOM 1446 C C . VAL A 1 187 ? 3.178 18.906 -7.904 1.00 19.48 183 VAL A C 1
ATOM 1447 O O . VAL A 1 187 ? 4.140 18.630 -8.616 1.00 18.80 183 VAL A O 1
ATOM 1451 N N . ASP A 1 188 ? 2.176 18.067 -7.689 1.00 22.84 184 ASP A N 1
ATOM 1452 C CA . ASP A 1 188 ? 2.220 16.722 -8.296 1.00 25.53 184 ASP A CA 1
ATOM 1453 C C . ASP A 1 188 ? 0.906 16.251 -8.887 1.00 24.45 184 ASP A C 1
ATOM 1454 O O . ASP A 1 188 ? 0.744 15.067 -9.190 1.00 23.31 184 ASP A O 1
ATOM 1459 N N . ASN A 1 189 ? -0.043 17.156 -9.097 1.00 21.82 185 ASN A N 1
ATOM 1460 C CA . ASN A 1 189 ? -1.253 16.822 -9.778 1.00 21.04 185 ASN A CA 1
ATOM 1461 C C . ASN A 1 189 ? -1.847 18.061 -10.450 1.00 19.20 185 ASN A C 1
ATOM 1462 O O . ASN A 1 189 ? -1.452 19.198 -10.149 1.00 14.99 185 ASN A O 1
ATOM 1467 N N . ARG A 1 190 ? -2.813 17.806 -11.317 1.00 18.04 186 ARG A N 1
ATOM 1468 C CA . ARG A 1 190 ? -3.399 18.843 -12.179 1.00 20.20 186 ARG A CA 1
ATOM 1469 C C . ARG A 1 190 ? -4.221 19.918 -11.449 1.00 19.71 186 ARG A C 1
ATOM 1470 O O . ARG A 1 190 ? -4.159 21.087 -11.811 1.00 19.60 186 ARG A O 1
ATOM 1478 N N . THR A 1 191 ? -4.987 19.530 -10.426 1.00 20.97 187 THR A N 1
ATOM 1479 C CA . THR A 1 191 ? -5.732 20.496 -9.620 1.00 21.37 187 THR A CA 1
ATOM 1480 C C . THR A 1 191 ? -4.809 21.454 -8.876 1.00 19.33 187 THR A C 1
ATOM 1481 O O . THR A 1 191 ? -5.043 22.661 -8.912 1.00 16.73 187 THR A O 1
ATOM 1485 N N . ALA A 1 192 ? -3.735 20.930 -8.301 1.00 17.49 188 ALA A N 1
ATOM 1486 C CA . ALA A 1 192 ? -2.778 21.748 -7.581 1.00 18.39 188 ALA A CA 1
ATOM 1487 C C . ALA A 1 192 ? -1.994 22.644 -8.551 1.00 16.97 188 ALA A C 1
ATOM 1488 O O . ALA A 1 192 ? -1.581 23.754 -8.186 1.00 15.32 188 ALA A O 1
ATOM 1490 N N . ALA A 1 193 ? -1.739 22.124 -9.762 1.00 14.28 189 ALA A N 1
ATOM 1491 C CA . ALA A 1 193 ? -1.086 22.916 -10.783 1.00 13.17 189 ALA A CA 1
ATOM 1492 C C . ALA A 1 193 ? -1.891 24.153 -11.159 1.00 12.22 189 ALA A C 1
ATOM 1493 O O . ALA A 1 193 ? -1.336 25.235 -11.376 1.00 10.98 189 ALA A O 1
ATOM 1495 N N . ILE A 1 194 ? -3.180 23.981 -11.287 1.00 12.25 190 ILE A N 1
ATOM 1496 C CA . ILE A 1 194 ? -4.026 25.111 -11.619 1.00 13.99 190 ILE A CA 1
ATOM 1497 C C . ILE A 1 194 ? -4.008 26.141 -10.489 1.00 12.65 190 ILE A C 1
ATOM 1498 O O . ILE A 1 194 ? -3.863 27.340 -10.758 1.00 12.06 190 ILE A O 1
ATOM 1503 N N . THR A 1 195 ? -4.175 25.680 -9.258 1.00 13.97 191 TH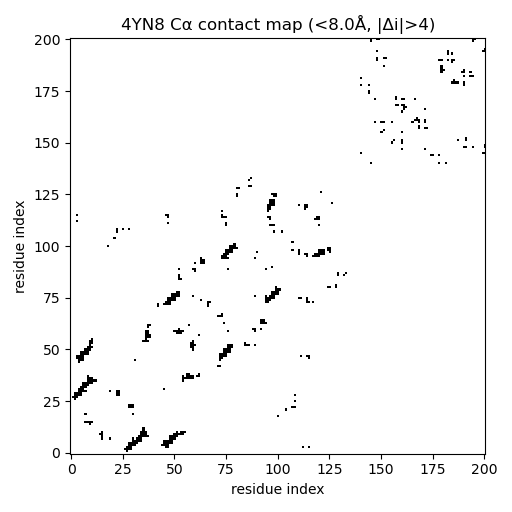R A N 1
ATOM 1504 C CA . THR A 1 195 ? -4.057 26.596 -8.096 1.00 13.85 191 THR A CA 1
ATOM 1505 C C . THR A 1 195 ? -2.718 27.333 -8.065 1.00 13.45 191 THR A C 1
ATOM 1506 O O . THR A 1 195 ? -2.690 28.563 -7.897 1.00 13.18 191 THR A O 1
ATOM 1510 N N . ALA A 1 196 ? -1.618 26.633 -8.268 1.00 12.43 192 ALA A N 1
ATOM 1511 C CA . ALA A 1 196 ? -0.325 27.286 -8.265 1.00 12.36 192 ALA A CA 1
ATOM 1512 C C . ALA A 1 196 ? -0.187 28.280 -9.418 1.00 10.94 192 ALA A C 1
ATOM 1513 O O . ALA A 1 196 ? 0.379 29.347 -9.253 1.00 11.35 192 ALA A O 1
ATOM 1515 N N . ALA A 1 197 ? -0.699 27.912 -10.601 1.00 9.87 193 ALA A N 1
ATOM 1516 C CA . ALA A 1 197 ? -0.582 28.762 -11.772 1.00 9.50 193 ALA A CA 1
ATOM 1517 C C . ALA A 1 197 ? -1.398 30.042 -11.563 1.00 9.40 193 ALA A C 1
ATOM 1518 O O . ALA A 1 197 ? -1.005 31.105 -11.994 1.00 10.04 193 ALA A O 1
ATOM 1520 N N . ARG A 1 198 ? -2.519 29.908 -10.876 1.00 8.77 194 ARG A N 1
ATOM 1521 C CA . ARG A 1 198 ? -3.323 31.102 -10.518 1.00 9.98 194 ARG A CA 1
ATOM 1522 C C . ARG A 1 198 ? -2.636 32.000 -9.469 1.00 10.01 194 ARG A C 1
ATOM 1523 O O . ARG A 1 198 ? -2.608 33.233 -9.660 1.00 9.64 194 ARG A O 1
ATOM 1531 N N . GLN A 1 199 ? -2.055 31.401 -8.426 1.00 10.02 195 GLN A N 1
ATOM 1532 C CA . GLN A 1 199 ? -1.355 32.166 -7.396 1.00 11.09 195 GLN A CA 1
ATOM 1533 C C . GLN A 1 199 ? -0.163 32.886 -7.985 1.00 11.07 195 GLN A C 1
ATOM 1534 O O . GLN A 1 199 ? 0.145 34.047 -7.641 1.00 11.47 195 GLN A O 1
ATOM 1540 N N . GLN A 1 200 ? 0.479 32.217 -8.930 1.00 10.33 196 GLN A N 1
ATOM 1541 C CA . GLN A 1 200 ? 1.670 32.750 -9.567 1.00 10.55 196 GLN A CA 1
ATOM 1542 C C . GLN A 1 200 ? 1.403 33.679 -10.739 1.00 9.78 196 GLN A C 1
ATOM 1543 O O . GLN A 1 200 ? 2.322 34.261 -11.364 1.00 9.25 196 GLN A O 1
ATOM 1549 N N . ARG A 1 201 ? 0.133 33.853 -11.038 1.00 9.28 197 ARG A N 1
ATOM 1550 C CA . ARG A 1 201 ? -0.307 34.742 -12.109 1.00 9.89 197 ARG A CA 1
ATOM 1551 C C . ARG A 1 201 ? 0.268 34.413 -13.498 1.00 9.74 197 ARG A C 1
ATOM 1552 O O . ARG A 1 201 ? 0.643 35.314 -14.262 1.00 10.50 197 ARG A O 1
ATOM 1560 N N . LEU A 1 202 ? 0.317 33.129 -13.775 1.00 10.31 198 LEU A N 1
ATOM 1561 C CA . LEU A 1 202 ? 0.950 32.614 -14.988 1.00 11.20 198 LEU A CA 1
ATOM 1562 C C . LEU A 1 202 ? -0.011 32.468 -16.171 1.00 13.03 198 LEU A C 1
ATOM 1563 O O . LEU A 1 202 ? 0.471 32.458 -17.313 1.00 15.61 198 LEU A O 1
ATOM 1568 N N . ILE A 1 203 ? -1.310 32.333 -15.902 1.00 14.24 199 ILE A N 1
ATOM 1569 C CA . ILE A 1 203 ? -2.316 31.977 -16.895 1.00 15.15 199 ILE A CA 1
ATOM 1570 C C . ILE A 1 203 ? -3.454 32.975 -17.081 1.00 17.51 199 ILE A C 1
ATOM 1571 O O . ILE A 1 203 ? -3.633 33.899 -16.233 1.00 17.38 199 ILE A O 1
#

B-factor: mean 16.96, std 7.49, range [5.31, 49.01]

InterPro domains:
  IPR000792 Transcription regulator LuxR, C-terminal [PF00196] (138-192)
  IPR000792 Transcription regulator LuxR, C-terminal [PR00038] (139-153)
  IPR000792 Transcription regulator LuxR, C-terminal [PR00038] (153-169)
  IPR000792 Transcription regulator LuxR, C-terminal [PR00038] (169-181)
  IPR000792 Transcription regulator LuxR, C-terminal [PS50043] (132-197)
  IPR000792 Transcription regulator LuxR, C-terminal [SM00421] (136-193)
  IPR000792 Transcription regulator LuxR, C-terminal [cd06170] (139-195)
  IPR001789 Signal transduction response regulator, receiver domain [PF00072] (4-110)
  IPR001789 Signal transduction response regulator, receiver domain [PS50110] (3-114)
  IPR001789 Signal transduction response regulator, receiver domain [SM00448] (2-110)
  IPR011006 CheY-like superfamily [SSF52172] (1-129)
  IPR016032 Signal transduction response regulator, C-terminal effector [SSF46894] (128-199)
  IPR039420 Transcriptional regulatory protein WalR-like [PTHR43214] (1-199)
  IPR058245 NreC/VraR/RcsB-like, phosphoacceptor receiver domain [cd17535] (4-115)

Foldseek 3Di:
DQAQEEEEEALDVVLSVVLQVLQCPDPRYHHPHYYHALPPDDQVVHLEYEAEADGPDHGPLNNLLVCVVVVGHAYEYEAALPDPGPLVSSVVSDGQEYDYSPDDSVVVVVRSVCSSVSHRHPDVSSVVSVCVVPVDDDDDQDPVLLVLLVVVLVVDDLVRSCVVVVHDSVVSVVSVVVQCVVQVHDDSVVSNVSCVVVVSD

Organism: Corynebacterium diphtheriae (NCBI:txid1717)

Nearest PDB structures (foldseek):
  4yn8-assembly1_A  TM=1.005E+00  e=3.016E-39  Corynebacterium diphtheriae
  1a04-assembly2_B  TM=4.692E-01  e=5.737E-13  Escherichia coli
  7e90-assembly1_B  TM=8.022E-01  e=4.417E-06  Vibrio parahaemolyticus
  7e1h-assembly7_G  TM=7.981E-01  e=5.332E-05  Vibrio parahaemolyticus
  7r3g-assembly1_B  TM=6.843E-01  e=5.048E-04  Pseudomonas aeruginosa PAO1